Protein AF-A0A955DN70-F1 (afdb_monomer)

Foldseek 3Di:
DVVPDDDADEEECPDDPHFPQDLVSLLVVLVVVVVVCVVVVHDRHAEYEGDLQWDFAQQATCGLQDDDDDDDDDSVVVNVVSLVRLLSSQVSQVVSNYAYEYERPGHHDLQSLLCCLVSRHPYYDDDLNLLLLLLVLLLVLCVVLVVVVLNVVLLVVLLVVCQNVVRHDVVHPQDSSSSSSSRNSVCCPPPVNVVSQVVSQVSQVVPHHGSVVSSVVSVVVVVVSSCVSNVVPPVDPPPDPPPPPPDDDPDDDDDDDDD

Structure (mmCIF, N/CA/C/O backbone):
data_AF-A0A955DN70-F1
#
_entry.id   AF-A0A955DN70-F1
#
loop_
_atom_site.group_PDB
_atom_site.id
_atom_site.type_symbol
_atom_site.label_atom_id
_atom_site.label_alt_id
_atom_site.label_comp_id
_atom_site.label_asym_id
_atom_site.label_entity_id
_atom_site.label_seq_id
_atom_site.pdbx_PDB_ins_code
_atom_site.Cartn_x
_atom_site.Cartn_y
_atom_site.Cartn_z
_atom_site.occupancy
_atom_site.B_iso_or_equiv
_atom_site.auth_seq_id
_atom_site.auth_comp_id
_atom_site.auth_asym_id
_atom_site.auth_atom_id
_atom_site.pdbx_PDB_model_num
ATOM 1 N N . ARG A 1 1 ? -10.806 -10.596 -23.770 1.00 57.19 1 ARG A N 1
ATOM 2 C CA . ARG A 1 1 ? -11.336 -10.372 -25.145 1.00 57.19 1 ARG A CA 1
ATOM 3 C C . ARG A 1 1 ? -12.817 -10.728 -25.319 1.00 57.19 1 ARG A C 1
ATOM 5 O O . ARG A 1 1 ? -13.510 -9.925 -25.921 1.00 57.19 1 ARG A O 1
ATOM 12 N N . ARG A 1 2 ? -13.337 -11.843 -24.767 1.00 58.56 2 ARG A N 1
ATOM 13 C CA . ARG A 1 2 ? -14.771 -12.228 -24.875 1.00 58.56 2 ARG A CA 1
ATOM 14 C C . ARG A 1 2 ? -15.789 -11.164 -24.415 1.00 58.56 2 ARG A C 1
ATOM 16 O O . ARG A 1 2 ? -16.917 -11.201 -24.871 1.00 58.56 2 ARG A O 1
ATOM 23 N N . LEU A 1 3 ? -15.391 -10.222 -23.556 1.00 78.81 3 LEU A N 1
ATOM 24 C CA . LEU A 1 3 ? -16.248 -9.142 -23.044 1.00 78.81 3 LEU A CA 1
ATOM 25 C C . LEU A 1 3 ? -16.055 -7.786 -23.759 1.00 78.81 3 LEU A C 1
ATOM 27 O O . LEU A 1 3 ? -16.532 -6.777 -23.255 1.00 78.81 3 LEU A O 1
ATOM 31 N N . GLY A 1 4 ? -15.291 -7.718 -24.859 1.00 81.06 4 GLY A N 1
ATOM 32 C CA . GLY A 1 4 ? -15.056 -6.465 -25.603 1.00 81.06 4 GLY A CA 1
ATOM 33 C C . GLY A 1 4 ? -14.254 -5.380 -24.863 1.00 81.06 4 GLY A C 1
ATOM 34 O O . GLY A 1 4 ? -14.126 -4.271 -25.364 1.00 81.06 4 GLY A O 1
ATOM 35 N N . ARG A 1 5 ? -13.705 -5.676 -23.678 1.00 84.25 5 ARG A N 1
ATOM 36 C CA . ARG A 1 5 ? -12.928 -4.718 -22.876 1.00 84.25 5 ARG A CA 1
ATOM 37 C C . ARG A 1 5 ? -11.493 -4.571 -23.390 1.00 84.25 5 ARG A C 1
ATOM 39 O O . ARG A 1 5 ? -10.865 -5.578 -23.736 1.00 84.25 5 ARG A O 1
ATOM 46 N N . HIS A 1 6 ? -10.989 -3.336 -23.382 1.00 85.81 6 HIS A N 1
ATOM 47 C CA . HIS A 1 6 ? -9.562 -3.037 -23.514 1.00 85.81 6 HIS A CA 1
ATOM 48 C C . HIS A 1 6 ? -8.806 -3.656 -22.330 1.00 85.81 6 HIS A C 1
ATOM 50 O O . HIS A 1 6 ? -9.308 -3.638 -21.206 1.00 85.81 6 HIS A O 1
ATOM 56 N N . VAL A 1 7 ? -7.648 -4.261 -22.591 1.00 88.44 7 VAL A N 1
ATOM 57 C CA . VAL A 1 7 ? -6.809 -4.901 -21.570 1.00 88.44 7 VAL A CA 1
ATOM 58 C C . VAL A 1 7 ? -5.397 -4.381 -21.753 1.00 88.44 7 VAL A C 1
ATOM 60 O O . VAL A 1 7 ? -4.834 -4.523 -22.836 1.00 88.44 7 VAL A O 1
ATOM 63 N N . GLU A 1 8 ? -4.847 -3.814 -20.691 1.00 92.19 8 GLU A N 1
ATOM 64 C CA . GLU A 1 8 ? -3.445 -3.418 -20.584 1.00 92.19 8 GLU A CA 1
ATOM 65 C C . GLU A 1 8 ? -2.718 -4.456 -19.732 1.00 92.19 8 GLU A C 1
ATOM 67 O O . GLU A 1 8 ? -3.335 -5.092 -18.872 1.00 92.19 8 GLU A O 1
ATOM 72 N N . LEU A 1 9 ? -1.431 -4.671 -20.004 1.00 93.88 9 LEU A N 1
ATOM 73 C CA . LEU A 1 9 ? -0.637 -5.660 -19.279 1.00 93.88 9 LEU A CA 1
ATOM 74 C C . LEU A 1 9 ? 0.418 -4.988 -18.414 1.00 93.88 9 LEU A C 1
ATOM 76 O O . LEU A 1 9 ? 1.061 -4.020 -18.817 1.00 93.88 9 LEU A O 1
ATOM 80 N N . GLU A 1 10 ? 0.609 -5.578 -17.246 1.00 93.75 10 GLU A N 1
ATOM 81 C CA . GLU A 1 10 ? 1.739 -5.360 -16.359 1.00 93.75 10 GLU A CA 1
ATOM 82 C C . GLU A 1 10 ? 2.560 -6.648 -16.336 1.00 93.75 10 GLU A C 1
ATOM 84 O O . GLU A 1 10 ? 1.997 -7.745 -16.275 1.00 93.75 10 GLU A O 1
ATOM 89 N N . ILE A 1 11 ? 3.879 -6.514 -16.410 1.00 92.31 11 ILE A N 1
ATOM 90 C CA . ILE A 1 11 ? 4.825 -7.627 -16.322 1.00 92.31 11 ILE A CA 1
ATOM 91 C C . ILE A 1 11 ? 5.761 -7.394 -15.142 1.00 92.31 11 ILE A C 1
ATOM 93 O O . ILE A 1 11 ? 6.230 -6.280 -14.929 1.00 92.31 11 ILE A O 1
ATOM 97 N N . GLY A 1 12 ? 6.025 -8.438 -14.363 1.00 84.69 12 GLY A N 1
ATOM 98 C CA . GLY A 1 12 ? 6.980 -8.370 -13.263 1.00 84.69 12 GLY A CA 1
ATOM 99 C C . GLY A 1 12 ? 8.379 -8.737 -13.737 1.00 84.69 12 GLY A C 1
ATOM 100 O O . GLY A 1 12 ? 8.561 -9.805 -14.322 1.00 84.69 12 GLY A O 1
ATOM 101 N N . ALA A 1 13 ? 9.360 -7.880 -13.457 1.00 72.69 13 ALA A N 1
ATOM 102 C CA . ALA A 1 13 ? 10.776 -8.249 -13.483 1.00 72.69 13 ALA A CA 1
ATOM 103 C C . ALA A 1 13 ? 11.266 -8.779 -12.116 1.00 72.69 13 ALA A C 1
ATOM 105 O O . ALA A 1 13 ? 12.425 -9.161 -11.964 1.00 72.69 13 ALA A O 1
ATOM 106 N N . GLU A 1 14 ? 10.381 -8.804 -11.117 1.00 65.00 14 GLU A N 1
ATOM 107 C CA . GLU A 1 14 ? 10.641 -9.241 -9.749 1.00 65.00 14 GLU A CA 1
ATOM 108 C C . GLU A 1 14 ? 10.318 -10.745 -9.568 1.00 65.00 14 GLU A C 1
ATOM 110 O O . GLU A 1 14 ? 9.176 -11.165 -9.416 1.00 65.00 14 GLU A O 1
ATOM 115 N N . GLN A 1 15 ? 11.386 -11.550 -9.591 1.00 50.69 15 GLN A N 1
ATOM 116 C CA . GLN A 1 15 ? 11.527 -12.941 -9.121 1.00 50.69 15 GLN A CA 1
ATOM 117 C C . GLN A 1 15 ? 11.014 -14.139 -9.953 1.00 50.69 15 GLN A C 1
ATOM 119 O O . GLN A 1 15 ? 9.882 -14.600 -9.833 1.00 50.69 15 GLN A O 1
ATOM 124 N N . GLN A 1 16 ? 11.997 -14.804 -10.584 1.00 35.66 16 GLN A N 1
ATOM 125 C CA . GLN A 1 16 ? 12.330 -16.230 -10.355 1.00 35.66 16 GLN A CA 1
ATOM 126 C C . GLN A 1 16 ? 13.857 -16.502 -10.235 1.00 35.66 16 GLN A C 1
ATOM 128 O O . GLN A 1 16 ? 14.246 -17.613 -9.888 1.00 35.66 16 GLN A O 1
ATOM 133 N N . SER A 1 17 ? 14.736 -15.507 -10.452 1.00 35.66 17 SER A N 1
ATOM 134 C CA . SER A 1 17 ? 16.209 -15.678 -10.442 1.00 35.66 17 SER A CA 1
ATOM 135 C C . SER A 1 17 ? 17.006 -14.549 -9.761 1.00 35.66 17 SER A C 1
ATOM 137 O O . SER A 1 17 ? 18.231 -14.538 -9.841 1.00 35.66 17 SER A O 1
ATOM 139 N N . GLY A 1 18 ? 16.332 -13.607 -9.097 1.00 48.53 18 GLY A N 1
ATOM 140 C CA . GLY A 1 18 ? 16.906 -12.346 -8.609 1.00 48.53 18 GLY A CA 1
ATOM 141 C C . GLY A 1 18 ? 16.158 -11.142 -9.184 1.00 48.53 18 GLY A C 1
ATOM 142 O O . GLY A 1 18 ? 15.396 -11.293 -10.140 1.00 48.53 18 GLY A O 1
ATOM 143 N N . ASP A 1 19 ? 16.334 -9.971 -8.573 1.00 58.69 19 ASP A N 1
ATOM 144 C CA . ASP A 1 19 ? 15.780 -8.714 -9.085 1.00 58.69 19 ASP A CA 1
ATOM 145 C C . ASP A 1 19 ? 16.585 -8.279 -10.318 1.00 58.69 19 ASP A C 1
ATOM 147 O O . ASP A 1 19 ? 17.817 -8.328 -10.279 1.00 58.69 19 ASP A O 1
ATOM 151 N N . ILE A 1 20 ? 15.916 -7.841 -11.397 1.00 58.84 20 ILE A N 1
ATOM 152 C CA . ILE A 1 20 ? 16.612 -7.216 -12.534 1.00 58.84 20 ILE A CA 1
ATOM 153 C C . ILE A 1 20 ? 17.290 -5.942 -12.028 1.00 58.84 20 ILE A C 1
ATOM 155 O O . ILE A 1 20 ? 16.650 -4.910 -11.815 1.00 58.84 20 ILE A O 1
ATOM 159 N N . ALA A 1 21 ? 18.600 -6.032 -11.823 1.00 64.25 21 ALA A N 1
ATOM 160 C CA . ALA A 1 21 ? 19.392 -4.959 -11.240 1.00 64.25 21 ALA A CA 1
ATOM 161 C C . ALA A 1 21 ? 20.062 -4.087 -12.310 1.00 64.25 21 ALA A C 1
ATOM 163 O O . ALA A 1 21 ? 20.597 -3.034 -11.972 1.00 64.25 21 ALA A O 1
ATOM 164 N N . GLY A 1 22 ? 20.046 -4.502 -13.585 1.00 77.62 22 GLY A N 1
ATOM 165 C CA . GLY A 1 22 ? 20.799 -3.846 -14.654 1.00 77.62 22 GLY A CA 1
ATOM 166 C C . GLY A 1 22 ? 20.043 -3.662 -15.971 1.00 77.62 22 GLY A C 1
ATOM 167 O O . GLY A 1 22 ? 19.183 -4.452 -16.357 1.00 77.62 22 GLY A O 1
ATOM 168 N N . ALA A 1 23 ? 20.436 -2.627 -16.717 1.00 84.62 23 ALA A N 1
ATOM 169 C CA . ALA A 1 23 ? 19.849 -2.274 -18.011 1.00 84.62 23 ALA A CA 1
ATOM 170 C C . ALA A 1 23 ? 19.885 -3.418 -19.039 1.00 84.62 23 ALA A C 1
ATOM 172 O O . ALA A 1 23 ? 18.911 -3.631 -19.754 1.00 84.62 23 ALA A O 1
ATOM 173 N N . ALA A 1 24 ? 20.992 -4.163 -19.124 1.00 87.38 24 ALA A N 1
ATOM 174 C CA . ALA A 1 24 ? 21.147 -5.233 -20.111 1.00 87.38 24 ALA A CA 1
ATOM 175 C C . ALA A 1 24 ? 20.147 -6.381 -19.894 1.00 87.38 24 ALA A C 1
ATOM 177 O O . ALA A 1 24 ? 19.558 -6.880 -20.855 1.00 87.38 24 ALA A O 1
ATOM 178 N N . GLU A 1 25 ? 19.925 -6.756 -18.634 1.00 88.31 25 GLU A N 1
ATOM 179 C CA . GLU A 1 25 ? 18.942 -7.765 -18.241 1.00 88.31 25 GLU A CA 1
ATOM 180 C C . GLU A 1 25 ? 17.522 -7.293 -18.560 1.00 88.31 25 GLU A C 1
ATOM 182 O O . GLU A 1 25 ? 16.763 -8.036 -19.185 1.00 88.31 25 GLU A O 1
ATOM 187 N N . LEU A 1 26 ? 17.190 -6.034 -18.237 1.00 90.81 26 LEU A N 1
ATOM 188 C CA . LEU A 1 26 ? 15.884 -5.461 -18.567 1.00 90.81 26 LEU A CA 1
ATOM 189 C C . LEU A 1 26 ? 15.644 -5.429 -20.084 1.00 90.81 26 LEU A C 1
ATOM 191 O O . LEU A 1 26 ? 14.568 -5.803 -20.543 1.00 90.81 26 LEU A O 1
ATOM 195 N N . ILE A 1 27 ? 16.648 -5.049 -20.882 1.00 91.94 27 ILE A N 1
ATOM 196 C CA . ILE A 1 27 ? 16.556 -5.061 -22.351 1.00 91.94 27 ILE A CA 1
ATOM 197 C C . ILE A 1 27 ? 16.272 -6.476 -22.867 1.00 91.94 27 ILE A C 1
ATOM 199 O O . ILE A 1 27 ? 15.419 -6.653 -23.738 1.00 91.94 27 ILE A O 1
ATOM 203 N N . ALA A 1 28 ? 16.997 -7.481 -22.370 1.00 91.75 28 ALA A N 1
ATOM 204 C CA . ALA A 1 28 ? 16.798 -8.867 -22.786 1.00 91.75 28 ALA A CA 1
ATOM 205 C C . ALA A 1 28 ? 15.395 -9.368 -22.408 1.00 91.75 28 ALA A C 1
ATOM 207 O O . ALA A 1 28 ? 14.712 -9.969 -23.242 1.00 91.75 28 ALA A O 1
ATOM 208 N N . PHE A 1 29 ? 14.946 -9.052 -21.191 1.00 92.81 29 PHE A N 1
ATOM 209 C CA . PHE A 1 29 ? 13.618 -9.391 -20.694 1.00 92.81 29 PHE A CA 1
ATOM 210 C C . PHE A 1 29 ? 12.505 -8.754 -21.534 1.00 92.81 29 PHE A C 1
ATOM 212 O O . PHE A 1 29 ? 11.651 -9.469 -22.060 1.00 92.81 29 PHE A O 1
ATOM 219 N N . LEU A 1 30 ? 12.547 -7.435 -21.745 1.00 94.31 30 LEU A N 1
ATOM 220 C CA . LEU A 1 30 ? 11.537 -6.720 -22.531 1.00 94.31 30 LEU A CA 1
ATOM 221 C C . LEU A 1 30 ? 11.493 -7.211 -23.981 1.00 94.31 30 LEU A C 1
ATOM 223 O O . LEU A 1 30 ? 10.409 -7.409 -24.523 1.00 94.31 30 LEU A O 1
ATOM 227 N N . LYS A 1 31 ? 12.643 -7.507 -24.600 1.00 94.50 31 LYS A N 1
ATOM 228 C CA . LYS A 1 31 ? 12.677 -8.111 -25.943 1.00 94.50 31 LYS A CA 1
ATOM 229 C C . LYS A 1 31 ? 11.970 -9.465 -25.985 1.00 94.50 31 LYS A C 1
ATOM 231 O O . LYS A 1 31 ? 11.174 -9.697 -26.897 1.00 94.50 31 LYS A O 1
ATOM 236 N N . ALA A 1 32 ? 12.242 -10.337 -25.013 1.00 94.75 32 ALA A N 1
ATOM 237 C CA . ALA A 1 32 ? 11.612 -11.652 -24.929 1.00 94.75 32 ALA A CA 1
ATOM 238 C C . ALA A 1 32 ? 10.093 -11.537 -24.723 1.00 94.75 32 ALA A C 1
ATOM 240 O O . ALA A 1 32 ? 9.323 -12.187 -25.435 1.00 94.75 32 ALA A O 1
ATOM 241 N N . VAL A 1 33 ? 9.655 -10.656 -23.819 1.00 95.06 33 VAL A N 1
ATOM 242 C CA . VAL A 1 33 ? 8.230 -10.401 -23.574 1.00 95.06 33 VAL A CA 1
ATOM 243 C C . VAL A 1 33 ? 7.550 -9.820 -24.812 1.00 95.06 33 VAL A C 1
ATOM 245 O O . VAL A 1 33 ? 6.500 -10.311 -25.216 1.00 95.06 33 VAL A O 1
ATOM 248 N N . THR A 1 34 ? 8.153 -8.834 -25.474 1.00 94.88 34 THR A N 1
ATOM 249 C CA . THR A 1 34 ? 7.592 -8.237 -26.692 1.00 94.88 34 THR A CA 1
ATOM 250 C C . THR A 1 34 ? 7.468 -9.263 -27.816 1.00 94.88 34 THR A C 1
ATOM 252 O O . THR A 1 34 ? 6.456 -9.283 -28.523 1.00 94.88 34 THR A O 1
ATOM 255 N N . GLN A 1 35 ? 8.452 -10.152 -27.976 1.00 96.19 35 GLN A N 1
ATOM 256 C CA . GLN A 1 35 ? 8.369 -11.254 -28.936 1.00 96.19 35 GLN A CA 1
ATOM 257 C C . GLN A 1 35 ? 7.232 -12.223 -28.586 1.00 96.19 35 GLN A C 1
ATOM 259 O O . GLN A 1 35 ? 6.444 -12.576 -29.466 1.00 96.19 35 GLN A O 1
ATOM 264 N N . PHE A 1 36 ? 7.114 -12.604 -27.313 1.00 96.19 36 PHE A N 1
ATOM 265 C CA . PHE A 1 36 ? 6.044 -13.469 -26.822 1.00 96.19 36 PHE A CA 1
ATOM 266 C C . PHE A 1 36 ? 4.659 -12.849 -27.044 1.00 96.19 36 PHE A C 1
ATOM 268 O O . PHE A 1 36 ? 3.791 -13.475 -27.649 1.00 96.19 36 PHE A O 1
ATOM 275 N N . CYS A 1 37 ? 4.456 -11.591 -26.642 1.00 95.56 37 CYS A N 1
ATOM 276 C CA . CYS A 1 37 ? 3.187 -10.889 -26.821 1.00 95.56 37 CYS A CA 1
ATOM 277 C C . CYS A 1 37 ? 2.790 -10.806 -28.299 1.00 95.56 37 CYS A C 1
ATOM 279 O O . CYS A 1 37 ? 1.619 -10.988 -28.628 1.00 95.56 37 CYS A O 1
ATOM 281 N N . ARG A 1 38 ? 3.752 -10.592 -29.206 1.00 95.25 38 ARG A N 1
ATOM 282 C CA . ARG A 1 38 ? 3.492 -10.605 -30.654 1.00 95.25 38 ARG A CA 1
ATOM 283 C C . ARG A 1 38 ? 3.081 -11.991 -31.152 1.00 95.25 38 ARG A C 1
ATOM 285 O O . ARG A 1 38 ? 2.086 -12.085 -31.869 1.00 95.25 38 ARG A O 1
ATOM 292 N N . ALA A 1 39 ? 3.808 -13.040 -30.764 1.00 97.25 39 ALA A N 1
ATOM 293 C CA . ALA A 1 39 ? 3.528 -14.417 -31.178 1.00 97.25 39 ALA A CA 1
ATOM 294 C C . ALA A 1 39 ? 2.146 -14.893 -30.698 1.00 97.25 39 ALA A C 1
ATOM 296 O O . ALA A 1 39 ? 1.336 -15.371 -31.491 1.00 97.25 39 ALA A O 1
ATOM 297 N N . GLU A 1 40 ? 1.834 -14.643 -29.427 1.00 95.81 40 GLU A N 1
ATOM 298 C CA . GLU A 1 40 ? 0.577 -15.050 -28.785 1.00 95.81 40 GLU A CA 1
ATOM 299 C C . GLU A 1 40 ? -0.564 -14.038 -28.985 1.00 95.81 40 GLU A C 1
ATOM 301 O O . GLU A 1 40 ? -1.681 -14.205 -28.487 1.00 95.81 40 GLU A O 1
ATOM 306 N N . ARG A 1 41 ? -0.308 -12.966 -29.746 1.00 92.62 41 ARG A N 1
ATOM 307 C CA . ARG A 1 41 ? -1.261 -11.889 -30.043 1.00 92.62 41 ARG A CA 1
ATOM 308 C C . ARG A 1 41 ? -1.824 -11.231 -28.779 1.00 92.62 41 ARG A C 1
ATOM 310 O O . ARG A 1 41 ? -3.003 -10.866 -28.771 1.00 92.62 41 ARG A O 1
ATOM 317 N N . TYR A 1 42 ? -1.023 -11.058 -27.735 1.00 93.12 42 TYR A N 1
ATOM 318 C CA . TYR A 1 42 ? -1.334 -10.210 -26.583 1.00 93.12 42 TYR A CA 1
ATOM 319 C C . TYR A 1 42 ? -1.045 -8.729 -26.890 1.00 93.12 42 TYR A C 1
ATOM 321 O O . TYR A 1 42 ? -0.237 -8.434 -27.772 1.00 93.12 42 TYR A O 1
ATOM 329 N N . PRO A 1 43 ? -1.722 -7.778 -26.218 1.00 93.50 43 PRO A N 1
ATOM 330 C CA . PRO A 1 43 ? -1.327 -6.373 -26.287 1.00 93.50 43 PRO A CA 1
ATOM 331 C C . PRO A 1 43 ? 0.099 -6.187 -25.752 1.00 93.50 43 PRO A C 1
ATOM 333 O O . PRO A 1 43 ? 0.586 -6.997 -24.965 1.00 93.50 43 PRO A O 1
ATOM 336 N N . HIS A 1 44 ? 0.765 -5.125 -26.200 1.00 94.75 44 HIS A N 1
ATOM 337 C CA . HIS A 1 44 ? 2.062 -4.745 -25.654 1.00 94.75 44 HIS A CA 1
ATOM 338 C C . HIS A 1 44 ? 1.912 -4.367 -24.168 1.00 94.75 44 HIS A C 1
ATOM 340 O O . HIS A 1 44 ? 0.902 -3.746 -23.818 1.00 94.75 44 HIS A O 1
ATOM 346 N N . PRO A 1 45 ? 2.860 -4.738 -23.289 1.00 95.62 45 PRO A N 1
ATOM 347 C CA . PRO A 1 45 ? 2.838 -4.305 -21.897 1.00 95.62 45 PRO A CA 1
ATOM 348 C C . PRO A 1 45 ? 2.813 -2.783 -21.769 1.00 95.62 45 PRO A C 1
ATOM 350 O O . PRO A 1 45 ? 3.515 -2.087 -22.497 1.00 95.62 45 PRO A O 1
ATOM 353 N N . LEU A 1 46 ? 2.005 -2.285 -20.835 1.00 96.50 46 LEU A N 1
ATOM 354 C CA . LEU A 1 46 ? 1.996 -0.877 -20.444 1.00 96.50 46 LEU A CA 1
ATOM 355 C C . LEU A 1 46 ? 2.996 -0.626 -19.313 1.00 96.50 46 LEU A C 1
ATOM 357 O O . LEU A 1 46 ? 3.678 0.395 -19.320 1.00 96.50 46 LEU A O 1
ATOM 361 N N . PHE A 1 47 ? 3.098 -1.562 -18.363 1.00 96.12 47 PHE A N 1
ATOM 362 C CA . PHE A 1 47 ? 3.969 -1.442 -17.196 1.00 96.12 47 PHE A CA 1
ATOM 363 C C . PHE A 1 47 ? 4.943 -2.611 -17.059 1.00 96.12 47 PHE A C 1
ATOM 365 O O . PHE A 1 47 ? 4.571 -3.763 -17.284 1.00 96.12 47 PHE A O 1
ATOM 372 N N . CYS A 1 48 ? 6.160 -2.311 -16.609 1.00 94.31 48 CYS A N 1
ATOM 373 C CA . CYS A 1 48 ? 7.134 -3.267 -16.094 1.00 94.31 48 CYS A CA 1
ATOM 374 C C . CYS A 1 48 ? 7.407 -2.939 -14.625 1.00 94.31 48 CYS A C 1
ATOM 376 O O . CYS A 1 48 ? 7.792 -1.811 -14.305 1.00 94.31 48 CYS A O 1
ATOM 378 N N . VAL A 1 49 ? 7.191 -3.903 -13.733 1.00 92.25 49 VAL A N 1
ATOM 379 C CA . VAL A 1 49 ? 7.463 -3.723 -12.306 1.00 92.25 49 VAL A CA 1
ATOM 380 C C . VAL A 1 49 ? 8.938 -3.9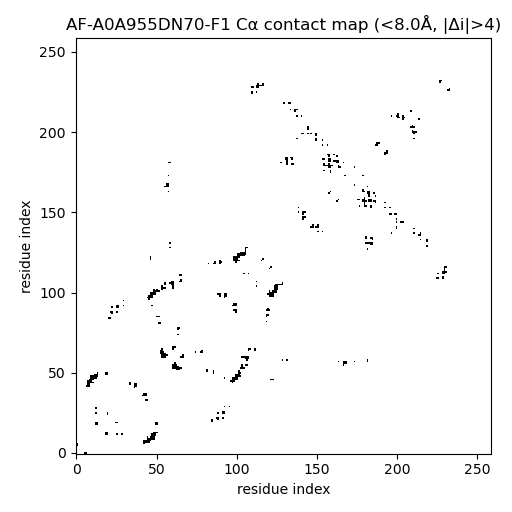55 -12.036 1.00 92.25 49 VAL A C 1
ATOM 382 O O . VAL A 1 49 ? 9.468 -5.001 -12.415 1.00 92.25 49 VAL A O 1
ATOM 385 N N . VAL A 1 50 ? 9.587 -2.991 -11.383 1.00 88.94 50 VAL A N 1
ATOM 386 C CA . VAL A 1 50 ? 10.989 -3.085 -10.956 1.00 88.94 50 VAL A CA 1
ATOM 387 C C . VAL A 1 50 ? 11.112 -2.722 -9.479 1.00 88.94 50 VAL A C 1
ATOM 389 O O . VAL A 1 50 ? 10.311 -1.955 -8.943 1.00 88.94 50 VAL A O 1
ATOM 392 N N . GLN A 1 51 ? 12.159 -3.227 -8.830 1.00 86.31 51 GLN A N 1
ATOM 393 C CA . GLN A 1 51 ? 12.464 -2.875 -7.450 1.00 86.31 51 GLN A CA 1
ATOM 394 C C . GLN A 1 51 ? 13.006 -1.439 -7.369 1.00 86.31 51 GLN A C 1
ATOM 396 O O . GLN A 1 51 ? 14.046 -1.124 -7.947 1.00 86.31 51 GLN A O 1
ATOM 401 N N . THR A 1 52 ? 12.329 -0.575 -6.613 1.00 88.06 52 THR A N 1
ATOM 402 C CA . THR A 1 52 ? 12.709 0.840 -6.417 1.00 88.06 52 THR A CA 1
ATOM 403 C C . THR A 1 52 ? 13.251 1.124 -5.015 1.00 88.06 52 THR A C 1
ATOM 405 O O . THR A 1 52 ? 13.511 2.273 -4.648 1.00 88.06 52 THR A O 1
ATOM 408 N N . GLY A 1 53 ? 13.453 0.069 -4.220 1.00 87.00 53 GLY A N 1
ATOM 409 C CA . GLY A 1 53 ? 13.962 0.163 -2.857 1.00 87.00 53 GLY A CA 1
ATOM 410 C C . GLY A 1 53 ? 12.875 0.445 -1.823 1.00 87.00 53 GLY A C 1
ATOM 411 O O . GLY A 1 53 ? 13.204 0.855 -0.710 1.00 87.00 53 GLY A O 1
ATOM 412 N N . THR A 1 54 ? 11.602 0.233 -2.159 1.00 90.38 54 THR A N 1
ATOM 413 C CA . THR A 1 54 ? 10.481 0.274 -1.215 1.00 90.38 54 THR A CA 1
ATOM 414 C C . THR A 1 54 ? 10.298 -1.075 -0.532 1.00 90.38 54 THR A C 1
ATOM 416 O O . THR A 1 54 ? 10.536 -2.140 -1.101 1.00 90.38 54 THR A O 1
ATOM 419 N N . LEU A 1 55 ? 9.873 -1.052 0.730 1.00 90.75 55 LEU A N 1
ATOM 420 C CA . LEU A 1 55 ? 9.506 -2.272 1.441 1.00 90.75 55 LEU A CA 1
ATOM 421 C C . LEU A 1 55 ? 8.540 -1.937 2.563 1.00 90.75 55 LEU A C 1
ATOM 423 O O . LEU A 1 55 ? 8.912 -1.265 3.518 1.00 90.75 55 LEU A O 1
ATOM 427 N N . VAL A 1 56 ? 7.321 -2.460 2.501 1.00 92.19 56 VAL A N 1
ATOM 428 C CA . VAL A 1 56 ? 6.340 -2.253 3.572 1.00 92.19 56 VAL A CA 1
ATOM 429 C C . VAL A 1 56 ? 6.441 -3.377 4.592 1.00 92.19 56 VAL A C 1
ATOM 431 O O . VAL A 1 56 ? 6.368 -4.561 4.245 1.00 92.19 56 VAL A O 1
ATOM 434 N N . ARG A 1 57 ? 6.597 -3.004 5.861 1.00 92.88 57 ARG A N 1
ATOM 435 C CA . ARG A 1 57 ? 6.457 -3.901 7.011 1.00 92.88 57 ARG A CA 1
ATOM 436 C C . ARG A 1 57 ? 5.725 -3.173 8.121 1.00 92.88 57 ARG A C 1
ATOM 438 O O . ARG A 1 57 ? 6.004 -2.007 8.385 1.00 92.88 57 ARG A O 1
ATOM 445 N N . GLU A 1 58 ? 4.836 -3.887 8.796 1.00 93.88 58 GLU A N 1
ATOM 446 C CA . GLU A 1 58 ? 3.922 -3.324 9.787 1.00 93.88 58 GLU A CA 1
ATOM 447 C C . GLU A 1 58 ? 3.135 -2.166 9.139 1.00 93.88 58 GLU A C 1
ATOM 449 O O . GLU A 1 58 ? 2.552 -2.356 8.076 1.00 93.88 58 GLU A O 1
ATOM 454 N N . MET A 1 59 ? 3.150 -0.966 9.719 1.00 94.69 59 MET A N 1
ATOM 455 C CA . MET A 1 59 ? 2.494 0.232 9.172 1.00 94.69 59 MET A CA 1
ATOM 456 C C . MET A 1 59 ? 3.514 1.290 8.729 1.00 94.69 59 MET A C 1
ATOM 458 O O . MET A 1 59 ? 3.363 2.477 9.018 1.00 94.69 59 MET A O 1
ATOM 462 N N . ARG A 1 60 ? 4.619 0.851 8.117 1.00 93.06 60 ARG A N 1
ATOM 463 C CA . ARG A 1 60 ? 5.699 1.735 7.663 1.00 93.06 60 ARG A CA 1
ATOM 464 C C . ARG A 1 60 ? 6.405 1.194 6.432 1.00 93.06 60 ARG A C 1
ATOM 466 O O . ARG A 1 60 ? 6.511 -0.019 6.226 1.00 93.06 60 ARG A O 1
ATOM 473 N N . ASN A 1 61 ? 6.984 2.108 5.668 1.00 92.19 61 ASN A N 1
ATOM 474 C CA . ASN A 1 61 ? 7.987 1.755 4.686 1.00 92.19 61 ASN A CA 1
ATOM 475 C C . ASN A 1 61 ? 9.342 1.645 5.401 1.00 92.19 61 ASN A C 1
ATOM 477 O O . ASN A 1 61 ? 9.829 2.594 6.010 1.00 92.19 61 ASN A O 1
ATOM 481 N N . VAL A 1 62 ? 9.934 0.459 5.375 1.00 89.19 62 VAL A N 1
ATOM 482 C CA . VAL A 1 62 ? 11.279 0.167 5.891 1.00 89.19 62 VAL A CA 1
ATOM 483 C C . VAL A 1 62 ? 12.307 0.047 4.764 1.00 89.19 62 VAL A C 1
ATOM 485 O O . VAL A 1 62 ? 13.428 -0.403 5.009 1.00 89.19 62 VAL A O 1
ATOM 488 N N . GLY A 1 63 ? 11.908 0.413 3.542 1.00 86.62 63 GLY A N 1
ATOM 489 C CA . GLY A 1 63 ? 12.759 0.448 2.365 1.00 86.62 63 GLY A CA 1
ATOM 490 C C . GLY A 1 63 ? 13.862 1.503 2.455 1.00 86.62 63 GLY A C 1
ATOM 491 O O . GLY A 1 63 ? 13.871 2.370 3.335 1.00 86.62 63 GLY A O 1
ATOM 492 N N . LEU A 1 64 ? 14.796 1.432 1.509 1.00 83.25 64 LEU A N 1
ATOM 493 C CA . LEU A 1 64 ? 15.971 2.297 1.418 1.00 83.25 64 LEU A CA 1
ATOM 494 C C . LEU A 1 64 ? 15.599 3.788 1.366 1.00 83.25 64 LEU A C 1
ATOM 496 O O . LEU A 1 64 ? 16.329 4.623 1.900 1.00 83.25 64 LEU A O 1
ATOM 500 N N . THR A 1 65 ? 14.450 4.107 0.761 1.00 78.56 65 THR A N 1
ATOM 501 C CA . THR A 1 65 ? 13.985 5.487 0.569 1.00 78.56 65 THR A CA 1
ATOM 502 C C . THR A 1 65 ? 13.364 6.123 1.814 1.00 78.56 65 THR A C 1
ATOM 504 O O . THR A 1 65 ? 13.150 7.325 1.814 1.00 78.56 65 THR A O 1
ATOM 507 N N . GLU A 1 66 ? 13.072 5.358 2.872 1.00 79.69 66 GLU A N 1
ATOM 508 C CA . GLU A 1 66 ? 12.395 5.870 4.082 1.00 79.69 66 GLU A CA 1
ATOM 509 C C . GLU A 1 66 ? 13.122 5.543 5.392 1.00 79.69 66 GLU A C 1
ATOM 511 O O . GLU A 1 66 ? 12.994 6.263 6.383 1.00 79.69 66 GLU A O 1
ATOM 516 N N . GLY A 1 67 ? 13.892 4.453 5.440 1.00 61.69 67 GLY A N 1
ATOM 517 C CA . GLY A 1 67 ? 14.459 3.973 6.695 1.00 61.69 67 GLY A CA 1
ATOM 518 C C . GLY A 1 67 ? 15.487 4.932 7.299 1.00 61.69 67 GLY A C 1
ATOM 519 O O . GLY A 1 67 ? 16.614 4.972 6.833 1.00 61.69 67 GLY A O 1
ATOM 520 N N . ARG A 1 68 ? 15.173 5.617 8.407 1.00 58.44 68 ARG A N 1
ATOM 521 C CA . ARG A 1 68 ? 16.212 6.110 9.330 1.00 58.44 68 ARG A CA 1
ATOM 522 C C . ARG A 1 68 ? 16.695 4.940 10.175 1.00 58.44 68 ARG A C 1
ATOM 524 O O . ARG A 1 68 ? 15.950 4.461 11.031 1.00 58.44 68 ARG A O 1
ATOM 531 N N . ARG A 1 69 ? 17.925 4.476 9.967 1.00 51.62 69 ARG A N 1
ATOM 532 C CA . ARG A 1 69 ? 18.609 3.630 10.949 1.00 51.62 69 ARG A CA 1
ATOM 533 C C . ARG A 1 69 ? 20.045 4.091 11.120 1.00 51.62 69 ARG A C 1
ATOM 535 O O . ARG A 1 69 ? 20.703 4.457 10.160 1.00 51.62 69 ARG A O 1
ATOM 542 N N . ASN A 1 70 ? 20.413 4.122 12.392 1.00 46.34 70 ASN A N 1
ATOM 543 C CA . ASN A 1 70 ? 21.665 4.554 12.984 1.00 46.34 70 ASN A CA 1
ATOM 544 C C . ASN A 1 70 ? 22.889 4.214 12.121 1.00 46.34 70 ASN A C 1
ATOM 546 O O . ASN A 1 70 ? 23.021 3.068 11.709 1.00 46.34 70 ASN A O 1
ATOM 550 N N . GLU A 1 71 ? 23.756 5.221 11.971 1.00 44.66 71 GLU A N 1
ATOM 551 C CA . GLU A 1 71 ? 25.155 5.229 11.504 1.00 44.66 71 GLU A CA 1
ATOM 552 C C . GLU A 1 71 ? 25.377 6.102 10.255 1.00 44.66 71 GLU A C 1
ATOM 554 O O . GLU A 1 71 ? 24.778 5.932 9.198 1.00 44.66 71 GLU A O 1
ATOM 559 N N . GLU A 1 72 ? 26.221 7.123 10.435 1.00 50.84 72 GLU A N 1
ATOM 560 C CA . GLU A 1 72 ? 26.416 8.316 9.597 1.00 50.84 72 GLU A CA 1
ATOM 561 C C . GLU A 1 72 ? 27.164 8.063 8.269 1.00 50.84 72 GLU A C 1
ATOM 563 O O . GLU A 1 72 ? 27.720 8.992 7.682 1.00 50.84 72 GLU A O 1
ATOM 568 N N . PHE A 1 73 ? 27.154 6.834 7.741 1.00 50.75 73 PHE A N 1
ATOM 569 C CA . PHE A 1 73 ? 27.736 6.524 6.433 1.00 50.75 73 PHE A CA 1
ATOM 570 C C . PHE A 1 73 ? 26.844 5.592 5.592 1.00 50.75 73 PHE A C 1
ATOM 572 O O . PHE A 1 73 ? 26.255 4.638 6.084 1.00 50.75 73 PHE A O 1
ATOM 579 N N . ASP A 1 74 ? 26.794 5.889 4.290 1.00 57.81 74 ASP A N 1
ATOM 580 C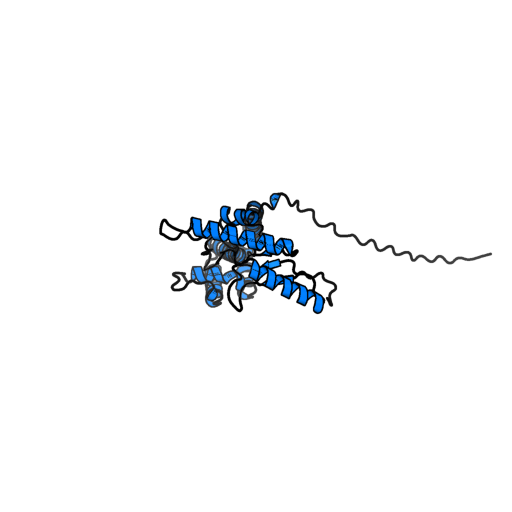 CA . ASP A 1 74 ? 26.278 5.079 3.172 1.00 57.81 74 ASP A CA 1
ATOM 581 C C . ASP A 1 74 ? 24.765 5.058 2.853 1.00 57.81 74 ASP A C 1
ATOM 583 O O . ASP A 1 74 ? 24.389 4.577 1.787 1.00 57.81 74 ASP A O 1
ATOM 587 N N . GLN A 1 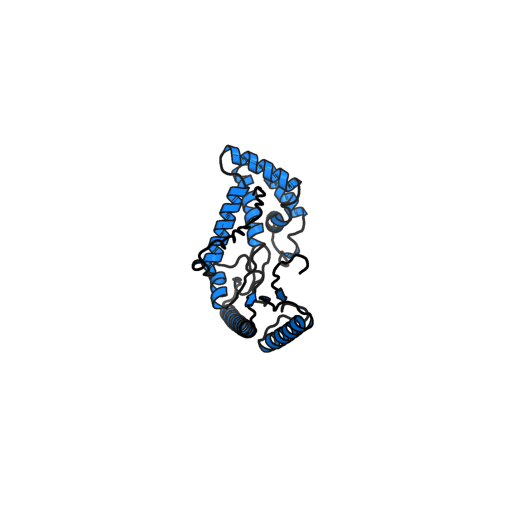75 ? 23.865 5.671 3.639 1.00 65.81 75 GLN A N 1
ATOM 588 C CA . GLN A 1 75 ? 22.451 5.755 3.207 1.00 65.81 75 GLN A CA 1
ATOM 589 C C . GLN A 1 75 ? 22.264 6.690 2.006 1.00 65.81 75 GLN A C 1
ATOM 591 O O . GLN A 1 75 ? 21.596 6.336 1.037 1.00 65.81 75 GLN A O 1
ATOM 596 N N . LYS A 1 76 ? 22.854 7.892 2.053 1.00 69.44 76 LYS A N 1
ATOM 597 C CA . LYS A 1 76 ? 22.734 8.855 0.950 1.00 69.44 76 LYS A CA 1
ATOM 598 C C . LYS A 1 76 ? 23.328 8.289 -0.340 1.00 69.44 76 LYS A C 1
ATOM 600 O O . LYS A 1 76 ? 22.691 8.362 -1.380 1.00 69.44 76 LYS A O 1
ATOM 605 N N . TYR A 1 77 ? 24.506 7.676 -0.257 1.00 70.06 77 TYR A N 1
ATOM 606 C CA . TYR A 1 77 ? 25.153 7.058 -1.411 1.00 70.06 77 TYR A CA 1
ATOM 607 C C . TYR A 1 77 ? 24.351 5.869 -1.957 1.00 70.06 77 TYR A C 1
ATOM 609 O O . TYR A 1 77 ? 24.205 5.740 -3.175 1.00 70.06 77 TYR A O 1
ATOM 617 N N . ALA A 1 78 ? 23.772 5.039 -1.084 1.00 77.69 78 ALA A N 1
ATOM 618 C CA . ALA A 1 78 ? 22.889 3.956 -1.500 1.00 77.69 78 ALA A CA 1
ATOM 619 C C . ALA A 1 78 ? 21.609 4.480 -2.175 1.00 77.69 78 ALA A C 1
ATOM 621 O O . ALA A 1 78 ? 21.232 3.967 -3.228 1.00 77.69 78 ALA A O 1
ATOM 622 N N . VAL A 1 7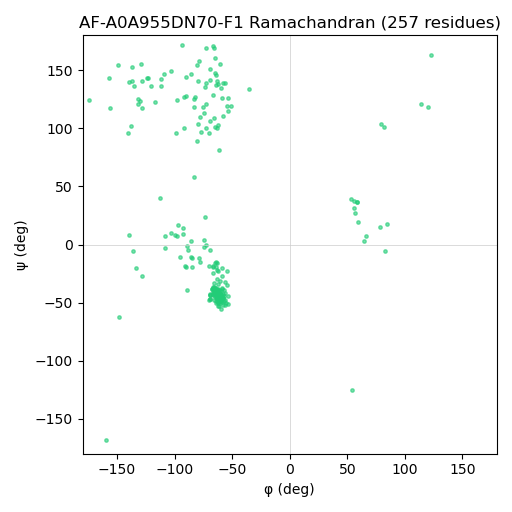9 ? 20.974 5.527 -1.635 1.00 79.50 79 VAL A N 1
ATOM 623 C CA . VAL A 1 79 ? 19.800 6.175 -2.252 1.00 79.50 79 VAL A CA 1
ATOM 624 C C . VAL A 1 79 ? 20.166 6.813 -3.592 1.00 79.50 79 VAL A C 1
ATOM 626 O O . VAL A 1 79 ? 19.449 6.607 -4.565 1.00 79.50 79 VAL A O 1
ATOM 629 N N . ASP A 1 80 ? 21.292 7.520 -3.687 1.00 84.69 80 ASP A N 1
ATOM 630 C CA . ASP A 1 80 ? 21.762 8.131 -4.938 1.00 84.69 80 ASP A CA 1
ATOM 631 C C . ASP A 1 80 ? 22.091 7.063 -5.996 1.00 84.69 80 ASP A C 1
ATOM 633 O O . ASP A 1 80 ? 21.837 7.235 -7.192 1.00 84.69 80 ASP A O 1
ATOM 637 N N . THR A 1 81 ? 22.647 5.929 -5.572 1.00 86.25 81 THR A N 1
ATOM 638 C CA . THR A 1 81 ? 22.924 4.785 -6.448 1.00 86.25 81 THR A CA 1
ATOM 639 C C . THR A 1 81 ? 21.635 4.107 -6.904 1.00 86.25 81 THR A C 1
ATOM 641 O O . THR A 1 81 ? 21.487 3.856 -8.099 1.00 86.25 81 THR A O 1
ATOM 644 N N . MET A 1 82 ? 20.670 3.909 -6.002 1.00 87.12 82 MET A N 1
ATOM 645 C CA . MET A 1 82 ? 19.335 3.410 -6.338 1.00 87.12 82 MET A CA 1
ATOM 646 C C . MET A 1 82 ? 18.622 4.349 -7.313 1.00 87.12 82 MET A C 1
ATOM 648 O O . MET A 1 82 ? 18.149 3.903 -8.350 1.00 87.12 82 MET A O 1
ATOM 652 N N . ALA A 1 83 ? 18.615 5.654 -7.042 1.00 88.88 83 ALA A N 1
ATOM 653 C CA . ALA A 1 83 ? 17.999 6.661 -7.898 1.00 88.88 83 ALA A CA 1
ATOM 654 C C . ALA A 1 83 ? 18.577 6.633 -9.320 1.00 88.88 83 ALA A C 1
ATOM 656 O O . ALA A 1 83 ? 17.832 6.684 -10.298 1.00 88.88 83 ALA A O 1
ATOM 657 N N . ARG A 1 84 ? 19.908 6.525 -9.451 1.00 90.38 84 ARG A N 1
ATOM 658 C CA . ARG A 1 84 ? 20.569 6.369 -10.758 1.00 90.38 84 ARG A CA 1
ATOM 659 C C . ARG A 1 84 ? 20.155 5.076 -11.453 1.00 90.38 84 ARG A C 1
ATOM 661 O O . ARG A 1 84 ? 19.877 5.110 -12.648 1.00 90.38 84 ARG A O 1
ATOM 668 N N . ASN A 1 85 ? 20.092 3.969 -10.715 1.00 89.75 85 ASN A N 1
ATOM 669 C CA . ASN A 1 85 ? 19.688 2.684 -11.270 1.00 89.75 85 ASN A CA 1
ATOM 670 C C . ASN A 1 85 ? 18.234 2.709 -11.758 1.00 89.75 85 ASN A C 1
ATOM 672 O O . ASN A 1 85 ? 17.974 2.385 -12.910 1.00 89.75 85 ASN A O 1
ATOM 676 N N . VAL A 1 86 ? 17.301 3.166 -10.920 1.00 91.38 86 VAL A N 1
ATOM 677 C CA . VAL A 1 86 ? 15.878 3.262 -11.270 1.00 91.38 86 VAL A CA 1
ATOM 678 C C . VAL A 1 86 ? 15.681 4.167 -12.482 1.00 91.38 86 VAL A C 1
ATOM 680 O O . VAL A 1 86 ? 15.003 3.756 -13.413 1.00 91.38 86 VAL A O 1
ATOM 683 N N . ARG A 1 87 ? 16.328 5.341 -12.538 1.00 93.31 87 ARG A N 1
ATOM 684 C CA . ARG A 1 87 ? 16.265 6.218 -13.723 1.00 93.31 87 ARG A CA 1
ATOM 685 C C . ARG A 1 87 ? 16.751 5.517 -14.989 1.00 93.31 87 ARG A C 1
ATOM 687 O O . ARG A 1 87 ? 16.065 5.562 -16.001 1.00 93.31 87 ARG A O 1
ATOM 694 N N . MET A 1 88 ? 17.887 4.824 -14.920 1.00 93.94 88 MET A N 1
ATOM 695 C CA . MET A 1 88 ? 18.406 4.047 -16.049 1.00 93.94 88 MET A CA 1
ATOM 696 C C . MET A 1 88 ? 17.416 2.956 -16.492 1.00 93.94 88 MET A C 1
ATOM 698 O O . MET A 1 88 ? 17.207 2.774 -17.690 1.00 93.94 88 MET A O 1
ATOM 702 N N . LEU A 1 89 ? 16.797 2.235 -15.552 1.00 93.00 89 LEU A N 1
ATOM 703 C CA . LEU A 1 89 ? 15.783 1.222 -15.862 1.00 93.00 89 LEU A CA 1
ATOM 704 C C . LEU A 1 89 ? 14.520 1.851 -16.470 1.00 93.00 89 LEU A C 1
ATOM 706 O O . LEU A 1 89 ? 13.987 1.312 -17.439 1.00 93.00 89 LEU A O 1
ATOM 710 N N . SER A 1 90 ? 14.080 3.002 -15.958 1.00 94.12 90 SER A N 1
ATOM 711 C CA . SER A 1 90 ? 12.968 3.778 -16.514 1.00 94.12 90 SER A CA 1
ATOM 712 C C . SER A 1 90 ? 13.250 4.225 -17.947 1.00 94.12 90 SER A C 1
ATOM 714 O O . SER A 1 90 ? 12.393 4.046 -18.808 1.00 94.12 90 SER A O 1
ATOM 716 N N . ASP A 1 91 ? 14.453 4.727 -18.235 1.00 94.50 91 ASP A N 1
ATOM 717 C CA . ASP A 1 91 ? 14.848 5.141 -19.587 1.00 94.50 91 ASP A CA 1
ATOM 718 C C . ASP A 1 91 ? 14.867 3.946 -20.555 1.00 94.50 91 ASP A C 1
ATOM 720 O O . ASP A 1 91 ? 14.368 4.030 -21.680 1.00 94.50 91 ASP A O 1
ATOM 724 N N . VAL A 1 92 ? 15.391 2.799 -20.108 1.00 94.12 92 VAL A N 1
ATOM 725 C CA . VAL 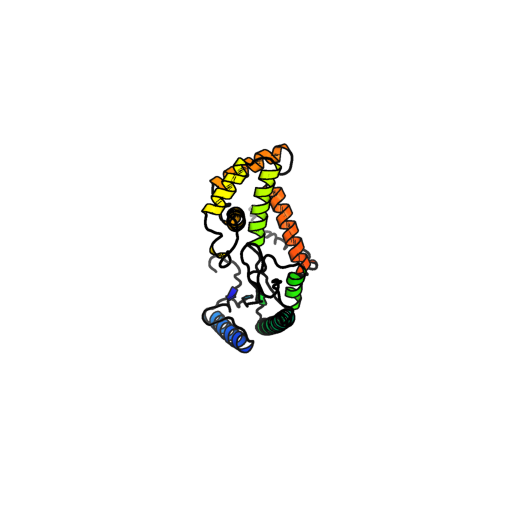A 1 92 ? 15.369 1.547 -20.880 1.00 94.12 92 VAL A CA 1
ATOM 726 C C . VAL A 1 92 ? 13.939 1.089 -21.158 1.00 94.12 92 VAL A C 1
ATOM 728 O O . VAL A 1 92 ? 13.630 0.743 -22.299 1.00 94.12 92 VAL A O 1
ATOM 731 N N . ALA A 1 93 ? 13.071 1.073 -20.145 1.00 94.44 93 ALA A N 1
ATOM 732 C CA . ALA A 1 93 ? 11.673 0.688 -20.308 1.00 94.44 93 ALA A CA 1
ATOM 733 C C . ALA A 1 93 ? 10.961 1.628 -21.291 1.00 94.44 93 ALA A C 1
ATOM 735 O O . ALA A 1 93 ? 10.302 1.157 -22.219 1.00 94.44 93 ALA A O 1
ATOM 736 N N . TYR A 1 94 ? 11.186 2.936 -21.152 1.00 95.00 94 TYR A N 1
ATOM 737 C CA . TYR A 1 94 ? 10.567 3.961 -21.984 1.00 95.00 94 TYR A CA 1
ATOM 738 C C . TYR A 1 94 ? 10.939 3.823 -23.465 1.00 95.00 94 TYR A C 1
ATOM 740 O O . TYR A 1 94 ? 10.062 3.878 -24.322 1.00 95.00 94 TYR A O 1
ATOM 748 N N . ILE A 1 95 ? 12.213 3.555 -23.784 1.00 94.75 95 ILE A N 1
ATOM 749 C CA . ILE A 1 95 ? 12.665 3.298 -25.169 1.00 94.75 95 ILE A CA 1
ATOM 750 C C . ILE A 1 95 ? 12.010 2.037 -25.767 1.00 94.75 95 ILE A C 1
ATOM 752 O O . ILE A 1 95 ? 11.948 1.888 -26.986 1.00 94.75 95 ILE A O 1
ATOM 756 N N . ASN A 1 96 ? 11.520 1.127 -24.923 1.00 93.56 96 ASN A N 1
ATOM 757 C CA . ASN A 1 96 ? 10.773 -0.059 -25.334 1.00 93.56 96 ASN A CA 1
ATOM 758 C C . ASN A 1 96 ? 9.248 0.137 -25.242 1.00 93.56 96 ASN A C 1
ATOM 760 O O . ASN A 1 96 ? 8.535 -0.859 -25.257 1.00 93.56 96 ASN A O 1
ATOM 764 N N . ASP A 1 97 ? 8.746 1.375 -25.148 1.00 95.00 97 ASP A N 1
ATOM 765 C CA . ASP A 1 97 ? 7.317 1.707 -25.026 1.00 95.00 97 ASP A CA 1
ATOM 766 C C . ASP A 1 97 ? 6.633 1.079 -23.789 1.00 95.00 97 ASP A C 1
ATOM 768 O O . ASP A 1 97 ? 5.472 0.665 -23.840 1.00 95.00 97 ASP A O 1
ATOM 772 N N . VAL A 1 98 ? 7.357 0.995 -22.665 1.00 95.50 98 VAL A N 1
ATOM 773 C CA . VAL A 1 98 ? 6.855 0.498 -21.371 1.00 95.50 98 VAL A CA 1
ATOM 774 C C . VAL A 1 98 ? 7.162 1.503 -20.259 1.00 95.50 98 VAL A C 1
ATOM 776 O O . VAL A 1 98 ? 8.252 2.066 -20.199 1.00 95.50 98 VAL A O 1
ATOM 779 N N . PHE A 1 99 ? 6.234 1.706 -19.326 1.00 95.38 99 PHE A N 1
ATOM 780 C CA . PHE A 1 99 ? 6.483 2.494 -18.118 1.00 95.38 99 PHE A CA 1
ATOM 781 C C . PHE A 1 99 ? 6.993 1.621 -16.971 1.00 95.38 99 PHE A C 1
ATOM 783 O O . PHE A 1 99 ? 6.529 0.500 -16.770 1.00 95.38 99 PHE A O 1
ATOM 790 N N . VAL A 1 100 ? 7.903 2.150 -16.155 1.00 93.62 100 VAL A N 1
ATOM 791 C CA . VAL A 1 100 ? 8.245 1.510 -14.881 1.00 93.62 100 VAL A CA 1
ATOM 792 C C . VAL A 1 100 ? 7.110 1.701 -13.880 1.00 93.62 100 VAL A C 1
ATOM 794 O O . VAL A 1 100 ? 6.542 2.789 -13.767 1.00 93.62 100 VAL A O 1
ATOM 797 N N . LYS A 1 101 ? 6.805 0.647 -13.128 1.00 93.50 101 LYS A N 1
ATOM 798 C CA . LYS A 1 101 ? 5.880 0.673 -11.998 1.00 93.50 101 LYS A CA 1
ATOM 799 C C . LYS A 1 101 ? 6.579 0.185 -10.733 1.00 93.50 101 LYS A C 1
ATOM 801 O O . LYS A 1 101 ? 7.376 -0.745 -10.799 1.00 93.50 101 LYS A O 1
ATOM 806 N N . GLU A 1 102 ? 6.256 0.783 -9.592 1.00 91.69 102 GLU A N 1
ATOM 807 C CA . GLU A 1 102 ? 6.695 0.297 -8.283 1.00 91.69 102 GLU A CA 1
ATOM 808 C C . GLU A 1 102 ? 5.538 -0.294 -7.475 1.00 91.69 102 GLU A C 1
ATOM 810 O O . GLU A 1 102 ? 4.385 0.158 -7.534 1.00 91.69 102 GLU A O 1
ATOM 815 N N . HIS A 1 103 ? 5.864 -1.313 -6.688 1.00 91.75 103 HIS A N 1
ATOM 816 C CA . HIS A 1 103 ? 5.012 -1.797 -5.610 1.00 91.75 103 HIS A CA 1
ATOM 817 C C . HIS A 1 103 ? 5.405 -1.124 -4.289 1.00 91.75 103 HIS A C 1
ATOM 819 O O . HIS A 1 103 ? 6.407 -0.413 -4.205 1.00 91.75 103 HIS A O 1
ATOM 825 N N . ASN A 1 104 ? 4.606 -1.338 -3.241 1.00 92.19 104 ASN A N 1
ATOM 826 C CA . ASN A 1 104 ? 4.935 -0.901 -1.881 1.00 92.19 104 ASN A CA 1
ATOM 827 C C . ASN A 1 104 ? 5.164 0.619 -1.734 1.00 92.19 104 ASN A C 1
ATOM 829 O O . ASN A 1 104 ? 6.009 1.038 -0.941 1.00 92.19 104 ASN A O 1
ATOM 833 N N . GLY A 1 105 ? 4.404 1.444 -2.460 1.00 93.31 105 GLY A N 1
ATOM 834 C CA . GLY A 1 105 ? 4.427 2.906 -2.329 1.00 93.31 105 GLY A CA 1
ATOM 835 C C . GLY A 1 105 ? 3.769 3.435 -1.048 1.00 93.31 105 GLY A C 1
ATOM 836 O O . GLY A 1 105 ? 3.728 4.642 -0.827 1.00 93.31 105 GLY A O 1
ATOM 837 N N . ASP A 1 106 ? 3.241 2.544 -0.208 1.00 95.38 106 ASP A N 1
ATOM 838 C CA . ASP A 1 106 ? 2.621 2.873 1.071 1.00 95.38 106 ASP A CA 1
ATOM 839 C C . ASP A 1 106 ? 3.612 3.474 2.073 1.00 95.38 106 ASP A C 1
ATOM 841 O O . ASP A 1 106 ? 4.780 3.070 2.162 1.00 95.38 106 ASP A O 1
ATOM 845 N N . TYR A 1 107 ? 3.097 4.393 2.889 1.00 95.00 107 TYR A N 1
ATOM 846 C CA . TYR A 1 107 ? 3.776 5.036 4.014 1.00 95.00 107 TYR A CA 1
ATOM 847 C C . TYR A 1 107 ? 5.048 5.805 3.632 1.00 95.00 107 TYR A C 1
ATOM 849 O O . TYR A 1 107 ? 5.897 6.055 4.488 1.00 95.00 107 TYR A O 1
ATOM 857 N N . LEU A 1 108 ? 5.202 6.163 2.357 1.00 93.75 108 LEU A N 1
ATOM 858 C CA . LEU A 1 108 ? 6.266 7.048 1.904 1.00 93.75 108 LEU A CA 1
ATOM 859 C C . LEU A 1 108 ? 6.025 8.473 2.418 1.00 93.75 108 LEU A C 1
ATOM 861 O O . LEU A 1 108 ? 4.893 8.969 2.422 1.00 93.75 108 LEU A O 1
ATOM 865 N N . SER A 1 109 ? 7.098 9.157 2.806 1.00 93.12 109 SER A N 1
ATOM 866 C CA . SER A 1 109 ? 7.084 10.586 3.109 1.00 93.12 109 SER A CA 1
ATOM 867 C C . SER A 1 109 ? 6.768 11.417 1.861 1.00 93.12 109 SER A C 1
ATOM 869 O O . SER A 1 109 ? 6.934 10.963 0.728 1.00 93.12 109 SER A O 1
ATOM 871 N N . ASP A 1 110 ? 6.340 12.666 2.058 1.00 93.06 110 ASP A N 1
ATOM 872 C CA . ASP A 1 110 ? 6.023 13.583 0.952 1.00 93.06 110 ASP A CA 1
ATOM 873 C C . ASP A 1 110 ? 7.220 13.782 0.014 1.00 93.06 110 ASP A C 1
ATOM 875 O O . ASP A 1 110 ? 7.056 13.814 -1.205 1.00 93.06 110 ASP A O 1
ATOM 879 N N . GLY A 1 111 ? 8.427 13.876 0.587 1.00 90.69 111 GLY A N 1
ATOM 880 C CA . GLY A 1 111 ? 9.671 14.006 -0.167 1.00 90.69 111 GLY A CA 1
ATOM 881 C C . GLY A 1 111 ? 9.950 12.773 -1.019 1.00 90.69 111 GLY A C 1
ATOM 882 O O . GLY A 1 111 ? 10.189 12.902 -2.214 1.00 90.69 111 GLY A O 1
ATOM 883 N N . SER A 1 112 ? 9.845 11.575 -0.442 1.00 90.94 112 SER A N 1
ATOM 884 C CA . SER A 1 112 ? 10.049 10.330 -1.190 1.00 90.94 112 SER A CA 1
ATOM 885 C C . SER A 1 112 ? 8.990 10.086 -2.255 1.00 90.94 112 SER A C 1
ATOM 887 O O . SER A 1 112 ? 9.325 9.579 -3.320 1.00 90.94 112 SER A O 1
ATOM 889 N N . LEU A 1 113 ? 7.725 10.435 -2.011 1.00 92.06 113 LEU A N 1
ATOM 890 C CA . LEU A 1 113 ? 6.694 10.391 -3.053 1.00 92.06 113 LEU A CA 1
ATOM 891 C C . LEU A 1 113 ? 7.053 11.329 -4.208 1.00 92.06 113 LEU A C 1
ATOM 893 O O . LEU A 1 113 ? 6.962 10.925 -5.364 1.00 92.06 113 LEU A O 1
ATOM 897 N N . ALA A 1 114 ? 7.519 12.545 -3.913 1.00 91.19 114 ALA A N 1
ATOM 898 C CA . ALA A 1 114 ? 7.910 13.504 -4.942 1.00 91.19 114 ALA A CA 1
ATOM 899 C C . ALA A 1 114 ? 9.083 13.017 -5.812 1.00 91.19 114 ALA A C 1
ATOM 901 O O . ALA A 1 114 ? 9.085 13.259 -7.022 1.00 91.19 114 ALA A O 1
ATOM 902 N N . THR A 1 115 ? 10.038 12.260 -5.254 1.00 90.06 115 THR A N 1
ATOM 903 C CA . THR A 1 115 ? 11.161 11.735 -6.049 1.00 90.06 115 THR A CA 1
ATOM 904 C C . THR A 1 115 ?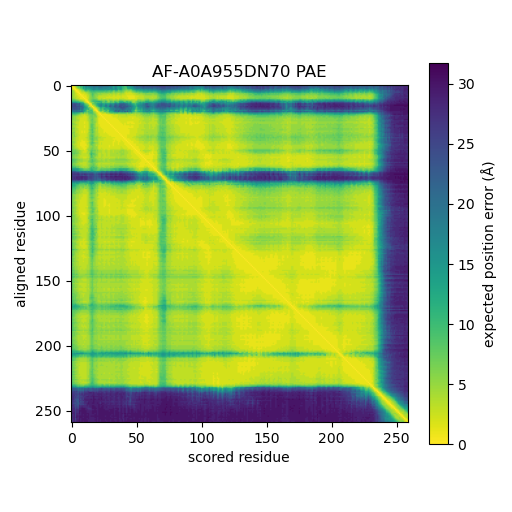 10.745 10.699 -7.096 1.00 90.06 115 THR A C 1
ATOM 906 O O . THR A 1 115 ? 11.485 10.509 -8.059 1.00 90.06 115 THR A O 1
ATOM 909 N N . ARG A 1 116 ? 9.568 10.054 -6.988 1.00 91.56 116 ARG A N 1
ATOM 910 C CA . ARG A 1 116 ? 9.107 9.058 -7.986 1.00 91.56 116 ARG A CA 1
ATOM 911 C C . ARG A 1 116 ? 8.967 9.680 -9.369 1.00 91.56 116 ARG A C 1
ATOM 913 O O . ARG A 1 116 ? 9.415 9.099 -10.357 1.00 91.56 116 ARG A O 1
ATOM 920 N N . THR A 1 117 ? 8.422 10.893 -9.420 1.00 88.94 117 THR A N 1
ATOM 921 C CA . THR A 1 117 ? 8.303 11.672 -10.655 1.00 88.94 117 THR A CA 1
ATOM 922 C C . THR A 1 117 ? 9.683 12.038 -11.205 1.00 88.94 117 THR A C 1
ATOM 924 O O . THR A 1 117 ? 9.906 11.953 -12.408 1.00 88.94 117 THR A O 1
ATOM 927 N N . GLU A 1 118 ? 10.652 12.357 -10.340 1.00 88.88 118 GLU A N 1
ATOM 928 C CA . GLU A 1 118 ? 12.044 12.618 -10.745 1.00 88.88 118 GLU A CA 1
ATOM 929 C C . GLU A 1 118 ? 12.797 11.366 -11.222 1.00 88.88 118 GLU A C 1
ATOM 931 O O . GLU A 1 118 ? 13.871 11.477 -11.822 1.00 88.88 118 GLU A O 1
ATOM 936 N N . TRP A 1 119 ? 12.303 10.173 -10.887 1.00 90.75 119 TRP A N 1
ATOM 937 C CA . TRP A 1 119 ? 12.883 8.883 -11.276 1.00 90.75 119 TRP A CA 1
ATOM 938 C C . TRP A 1 119 ? 12.187 8.270 -12.500 1.00 90.75 119 TRP A C 1
ATOM 940 O O . TRP A 1 119 ? 12.492 7.136 -12.874 1.00 90.75 119 TRP A O 1
ATOM 950 N N . ASN A 1 120 ? 11.275 9.017 -13.136 1.00 91.06 120 ASN A N 1
ATOM 951 C CA . ASN A 1 120 ? 10.465 8.572 -14.273 1.00 91.06 120 ASN A CA 1
ATOM 952 C C . ASN A 1 120 ? 9.652 7.294 -13.977 1.00 91.06 120 ASN A C 1
ATOM 954 O O . ASN A 1 120 ? 9.395 6.491 -14.874 1.00 91.06 120 ASN A O 1
ATOM 958 N N . ILE A 1 121 ? 9.237 7.098 -12.720 1.00 92.56 121 ILE A N 1
ATOM 959 C CA . ILE A 1 121 ? 8.332 6.006 -12.348 1.00 92.56 121 ILE A CA 1
ATOM 960 C C . ILE A 1 121 ? 6.922 6.380 -12.821 1.00 92.56 121 ILE A C 1
ATOM 962 O O . ILE A 1 121 ? 6.356 7.383 -12.391 1.00 92.56 121 ILE A O 1
ATOM 966 N N . GLY A 1 122 ? 6.354 5.575 -13.718 1.00 92.25 122 GLY A N 1
ATOM 967 C CA . GLY A 1 122 ? 5.047 5.821 -14.333 1.00 92.25 122 GLY A CA 1
ATOM 968 C C . GLY A 1 122 ? 3.854 5.315 -13.519 1.00 92.25 122 GLY A C 1
ATOM 969 O O . GLY A 1 122 ? 2.716 5.650 -13.840 1.00 92.25 122 GLY A O 1
ATOM 970 N N . GLY A 1 123 ? 4.081 4.519 -12.472 1.00 92.75 123 GLY A N 1
ATOM 971 C CA . GLY A 1 123 ? 3.015 4.018 -11.607 1.00 92.75 123 GLY A CA 1
ATOM 972 C C . GLY A 1 123 ? 3.508 3.618 -10.222 1.00 92.75 123 GLY A C 1
ATOM 973 O O . GLY A 1 123 ? 4.593 3.065 -10.079 1.00 92.75 123 GLY A O 1
ATOM 974 N N . VAL A 1 124 ? 2.684 3.870 -9.207 1.00 93.00 124 VAL A N 1
ATOM 975 C CA . VAL A 1 124 ? 2.967 3.549 -7.803 1.00 93.00 124 VAL A CA 1
ATOM 976 C C . VAL A 1 124 ? 1.750 2.837 -7.223 1.00 93.00 124 VAL A C 1
ATOM 978 O O . VAL A 1 124 ? 0.652 3.395 -7.232 1.00 93.00 124 VAL A O 1
ATOM 981 N N . ASN A 1 125 ? 1.921 1.611 -6.729 1.00 93.88 125 ASN A N 1
ATOM 982 C CA . ASN A 1 125 ? 0.859 0.925 -5.992 1.00 93.88 125 ASN A CA 1
ATOM 983 C C . ASN A 1 125 ? 0.860 1.364 -4.524 1.00 93.88 125 ASN A C 1
ATOM 985 O O . ASN A 1 125 ? 1.865 1.212 -3.830 1.00 93.88 125 ASN A O 1
ATOM 989 N N . ILE A 1 126 ? -0.297 1.831 -4.057 1.00 93.69 126 ILE A N 1
ATOM 990 C CA . ILE A 1 126 ? -0.590 2.151 -2.657 1.00 93.69 126 ILE A CA 1
ATOM 991 C C . ILE A 1 126 ? -1.923 1.483 -2.330 1.00 93.69 126 ILE A C 1
ATOM 993 O O . ILE A 1 126 ? -2.901 1.678 -3.056 1.00 93.69 126 ILE A O 1
ATOM 997 N N . ALA A 1 127 ? -1.966 0.665 -1.284 1.00 92.94 127 ALA A N 1
ATOM 998 C CA . ALA A 1 127 ? -3.167 -0.077 -0.913 1.00 92.94 127 ALA A CA 1
ATOM 999 C C . ALA A 1 127 ? -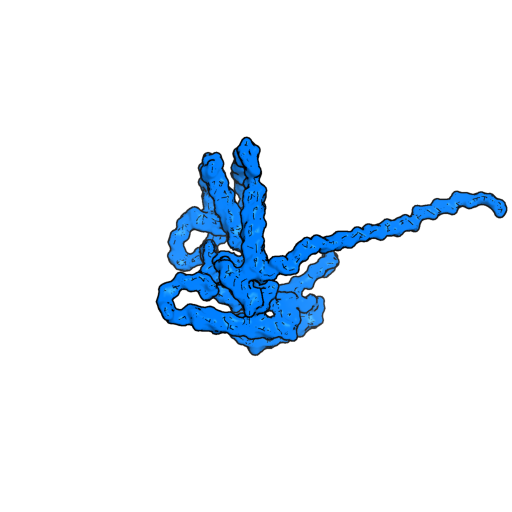3.289 -0.297 0.604 1.00 92.94 127 ALA A C 1
ATOM 1001 O O . ALA A 1 127 ? -4.254 0.217 1.178 1.00 92.94 127 ALA A O 1
ATOM 1002 N N . PRO A 1 128 ? -2.371 -1.015 1.288 1.00 94.69 128 PRO A N 1
ATOM 1003 C CA . PRO A 1 128 ? -2.495 -1.232 2.729 1.00 94.69 128 PRO A CA 1
ATOM 1004 C C . PRO A 1 128 ? -2.529 0.067 3.549 1.00 94.69 128 PRO A C 1
ATOM 1006 O O . PRO A 1 128 ? -3.175 0.079 4.594 1.00 94.69 128 PRO A O 1
ATOM 1009 N N . GLU A 1 129 ? -1.933 1.173 3.089 1.00 97.12 129 GLU A N 1
ATOM 1010 C CA . GLU A 1 129 ? -2.053 2.474 3.767 1.00 97.12 129 GLU A CA 1
ATOM 1011 C C . GLU A 1 129 ? -3.509 2.949 3.861 1.00 97.12 129 GLU A C 1
ATOM 1013 O O . GLU A 1 129 ? -3.940 3.374 4.933 1.00 97.12 129 GLU A O 1
ATOM 1018 N N . PHE A 1 130 ? -4.292 2.809 2.784 1.00 97.50 130 PHE A N 1
ATOM 1019 C CA . PHE A 1 130 ? -5.712 3.177 2.776 1.00 97.50 130 PHE A CA 1
ATOM 1020 C C . PHE A 1 130 ? -6.542 2.276 3.692 1.00 97.50 130 PHE A C 1
ATOM 1022 O O . PHE A 1 130 ? -7.357 2.769 4.470 1.00 97.50 130 PHE A O 1
ATOM 1029 N N . GLY A 1 131 ? -6.303 0.963 3.651 1.00 97.31 131 GLY A N 1
ATOM 1030 C CA . GLY A 1 131 ? -7.015 0.015 4.510 1.00 97.31 131 GLY A CA 1
ATOM 1031 C C . GLY A 1 131 ? -6.709 0.210 6.000 1.00 97.31 131 GLY A C 1
ATOM 1032 O O . GLY A 1 131 ? -7.606 0.164 6.846 1.00 97.31 131 GLY A O 1
ATOM 1033 N N . VAL A 1 132 ? -5.446 0.482 6.339 1.00 98.06 132 VAL A N 1
ATOM 1034 C CA . VAL A 1 132 ? -5.034 0.810 7.713 1.00 98.06 132 VAL A CA 1
ATOM 1035 C C . VAL A 1 132 ? -5.609 2.153 8.156 1.00 98.06 132 VAL A C 1
ATOM 1037 O O . VAL A 1 132 ? -6.020 2.277 9.310 1.00 98.06 132 VAL A O 1
ATOM 1040 N N . PHE A 1 133 ? -5.667 3.149 7.266 1.00 98.38 133 PHE A N 1
ATOM 1041 C CA . PHE A 1 133 ? -6.323 4.424 7.554 1.00 98.38 133 PHE A CA 1
ATOM 1042 C C . PHE A 1 133 ? -7.793 4.211 7.933 1.00 98.38 133 PHE A C 1
ATOM 1044 O O . PHE A 1 133 ? -8.203 4.644 9.006 1.00 98.38 133 PHE A O 1
ATOM 1051 N N . GLU A 1 134 ? -8.555 3.481 7.115 1.00 98.31 134 GLU A N 1
ATOM 1052 C CA . GLU A 1 134 ? -9.965 3.178 7.386 1.00 98.31 134 GLU A CA 1
ATOM 1053 C C . GLU A 1 134 ? -10.148 2.424 8.712 1.00 98.31 134 GLU A C 1
ATOM 1055 O O . GLU A 1 134 ? -10.960 2.824 9.547 1.00 98.31 134 GLU A O 1
ATOM 1060 N N . THR A 1 135 ? -9.324 1.398 8.955 1.00 98.44 135 THR A N 1
ATOM 1061 C CA . THR A 1 135 ? -9.329 0.636 10.217 1.00 98.44 135 THR A CA 1
ATOM 1062 C C . THR A 1 135 ? -9.110 1.560 11.416 1.00 98.44 135 THR A C 1
ATOM 1064 O O . THR A 1 135 ? -9.866 1.521 12.389 1.00 98.44 135 THR A O 1
ATOM 1067 N N . ARG A 1 136 ? -8.104 2.438 11.337 1.00 98.44 136 ARG A N 1
ATOM 1068 C CA . ARG A 1 136 ? -7.783 3.396 12.398 1.00 98.44 136 ARG A CA 1
ATOM 1069 C C . ARG A 1 136 ? -8.926 4.368 12.641 1.00 98.44 136 ARG A C 1
ATOM 1071 O O . ARG A 1 136 ? -9.281 4.590 13.794 1.00 98.44 136 ARG A O 1
ATOM 1078 N N . THR A 1 137 ? -9.499 4.920 11.575 1.00 98.44 137 THR A N 1
ATOM 1079 C CA . THR A 1 137 ? -10.614 5.863 11.660 1.00 98.44 137 THR A CA 1
ATOM 1080 C C . THR A 1 137 ? -11.812 5.232 12.357 1.00 98.44 137 THR A C 1
ATOM 1082 O O . THR A 1 137 ? -12.329 5.826 13.297 1.00 98.44 137 THR A O 1
ATOM 1085 N N . ILE A 1 138 ? -12.210 4.015 11.976 1.00 98.56 138 ILE A N 1
ATOM 1086 C CA . ILE A 1 138 ? -13.340 3.313 12.606 1.00 98.56 138 ILE A CA 1
ATOM 1087 C C . ILE A 1 138 ? -13.082 3.087 14.103 1.00 98.56 138 ILE A C 1
ATOM 1089 O O . ILE A 1 138 ? -13.943 3.386 14.932 1.00 98.56 138 ILE A O 1
ATOM 1093 N N . LEU A 1 139 ? -11.887 2.617 14.475 1.00 98.56 139 LEU A N 1
ATOM 1094 C CA . LEU A 1 139 ? -11.541 2.376 15.880 1.00 98.56 139 LEU A CA 1
ATOM 1095 C C . LEU A 1 139 ? -11.502 3.673 16.704 1.00 98.56 139 LEU A C 1
ATOM 1097 O O . LEU A 1 139 ? -11.955 3.678 17.849 1.00 98.56 139 LEU A O 1
ATOM 1101 N N . SER A 1 140 ? -10.997 4.771 16.134 1.00 98.25 140 SER A N 1
ATOM 1102 C CA . SER A 1 140 ? -11.012 6.092 16.777 1.00 98.25 140 SER A CA 1
ATOM 1103 C C . SER A 1 140 ? -12.431 6.632 16.950 1.00 98.25 140 SER A C 1
ATOM 1105 O O . SER A 1 140 ? -12.750 7.141 18.021 1.00 98.25 140 SER A O 1
ATOM 1107 N N . LEU A 1 141 ? -13.303 6.455 15.955 1.00 98.38 141 LEU A N 1
ATOM 1108 C CA . LEU A 1 141 ? -14.714 6.831 16.057 1.00 98.38 141 LEU A CA 1
ATOM 1109 C C . LEU A 1 141 ? -15.429 6.040 17.158 1.00 98.38 141 LEU A C 1
ATOM 1111 O O . LEU A 1 141 ? -16.178 6.619 17.940 1.00 98.38 141 LEU A O 1
ATOM 1115 N N . CYS A 1 142 ? -15.140 4.743 17.308 1.00 98.31 142 CYS A N 1
ATOM 1116 C CA . CYS A 1 142 ? -15.684 3.974 18.429 1.00 98.31 142 CYS A CA 1
ATOM 1117 C C . CYS A 1 142 ? -15.284 4.571 19.790 1.00 98.31 142 CYS A C 1
ATOM 1119 O O . CYS A 1 142 ? -16.086 4.570 20.719 1.00 98.31 142 CYS A O 1
ATOM 1121 N N . GLN A 1 143 ? -14.054 5.083 19.926 1.00 96.94 143 GLN A N 1
ATOM 1122 C CA . GLN A 1 143 ? -13.610 5.748 21.158 1.00 96.94 143 GLN A CA 1
ATOM 1123 C C . GLN A 1 143 ? -14.319 7.089 21.364 1.00 96.94 143 GLN A C 1
ATOM 1125 O O . GLN A 1 143 ? -14.809 7.349 22.458 1.00 96.94 143 GLN A O 1
ATOM 1130 N N . GLU A 1 144 ? -14.395 7.919 20.322 1.00 97.31 144 GLU A N 1
ATOM 1131 C CA . GLU A 1 144 ? -15.022 9.247 20.362 1.00 97.31 144 GLU A CA 1
ATOM 1132 C C . GLU A 1 144 ? -16.506 9.176 20.754 1.00 97.31 144 GLU A C 1
ATOM 1134 O O . GLU A 1 144 ? -16.977 9.975 21.563 1.00 97.31 144 GLU A O 1
ATOM 1139 N N . PHE A 1 145 ? -17.225 8.175 20.242 1.00 97.19 145 PHE A N 1
ATOM 1140 C CA . PHE A 1 145 ? -18.650 7.963 20.510 1.00 97.19 145 PHE A CA 1
ATOM 1141 C C . PHE A 1 145 ? -18.924 7.025 21.697 1.00 97.19 145 PHE A C 1
ATOM 1143 O O . PHE A 1 145 ? -20.072 6.668 21.946 1.00 97.19 145 PHE A O 1
ATOM 1150 N N . ASN A 1 146 ? -17.893 6.658 22.469 1.00 97.06 146 ASN A N 1
ATOM 1151 C CA . ASN A 1 146 ? -17.982 5.747 23.618 1.00 97.06 146 ASN A CA 1
ATOM 1152 C C . ASN A 1 146 ? -18.580 4.359 23.293 1.00 97.06 146 ASN A C 1
ATOM 1154 O O . ASN A 1 146 ? -19.099 3.677 24.177 1.00 97.06 146 ASN A O 1
ATOM 1158 N N . CYS A 1 147 ? -18.456 3.894 22.050 1.00 97.56 147 CYS A N 1
ATOM 1159 C CA . CYS A 1 147 ? -18.821 2.546 21.609 1.00 97.56 147 CYS A CA 1
ATOM 1160 C C . CYS A 1 147 ? -17.682 1.553 21.916 1.00 97.56 147 CYS A C 1
ATOM 1162 O O . CYS A 1 147 ? -17.115 0.928 21.017 1.00 97.56 147 CYS A O 1
ATOM 1164 N N . THR A 1 148 ? -17.296 1.428 23.189 1.00 97.19 148 THR A N 1
ATOM 1165 C CA . THR A 1 148 ? -16.144 0.600 23.597 1.00 97.19 148 THR A CA 1
ATOM 1166 C C . THR A 1 148 ? -16.343 -0.881 23.286 1.00 97.19 148 THR A C 1
ATOM 1168 O O . THR A 1 148 ? -15.417 -1.514 22.797 1.00 97.19 148 THR A O 1
ATOM 1171 N N . HIS A 1 149 ? -17.557 -1.404 23.473 1.00 98.19 149 HIS A N 1
ATOM 1172 C CA . HIS A 1 149 ? -17.909 -2.774 23.093 1.00 98.19 149 HIS A CA 1
ATOM 1173 C C . HIS A 1 149 ? -17.655 -3.040 21.601 1.00 98.19 149 HIS A C 1
ATOM 1175 O O . HIS A 1 149 ? -16.973 -3.999 21.254 1.00 98.19 149 HIS A O 1
ATOM 1181 N N . VAL A 1 150 ? -18.133 -2.146 20.725 1.00 98.62 150 VAL A N 1
ATOM 1182 C CA . VAL A 1 150 ? -17.920 -2.253 19.273 1.00 98.62 150 VAL A CA 1
ATOM 1183 C C . VAL A 1 150 ? -16.428 -2.265 18.950 1.00 98.62 150 VAL A C 1
ATOM 1185 O O . VAL A 1 150 ? -15.961 -3.101 18.180 1.00 98.62 150 VAL A O 1
ATOM 1188 N N . ARG A 1 151 ? -15.657 -1.367 19.574 1.00 98.62 151 ARG A N 1
ATOM 1189 C CA . ARG A 1 151 ? -14.203 -1.313 19.392 1.00 98.62 151 ARG A CA 1
ATOM 1190 C C . ARG A 1 151 ? -13.520 -2.624 19.773 1.00 98.62 151 ARG A C 1
ATOM 1192 O O . ARG A 1 151 ? -12.660 -3.084 19.024 1.00 98.62 151 ARG A O 1
ATOM 1199 N N . ASP A 1 152 ? -13.838 -3.161 20.944 1.00 98.56 152 ASP A N 1
ATOM 1200 C CA . ASP A 1 152 ? -13.167 -4.342 21.485 1.00 98.56 152 ASP A CA 1
ATOM 1201 C C . ASP A 1 152 ? -13.464 -5.576 20.623 1.00 98.56 152 ASP A C 1
ATOM 1203 O O . ASP A 1 152 ? -12.551 -6.347 20.317 1.00 98.56 152 ASP A O 1
ATOM 1207 N N . GLU A 1 153 ? -14.697 -5.695 20.129 1.00 98.75 153 GLU A N 1
ATOM 1208 C CA . GLU A 1 153 ? -15.096 -6.785 19.241 1.00 98.75 153 GLU A CA 1
ATOM 1209 C C . GLU A 1 153 ? -14.434 -6.682 17.860 1.00 98.75 153 GLU A C 1
ATOM 1211 O O . GLU A 1 153 ? -13.889 -7.664 17.352 1.00 98.75 153 GLU A O 1
ATOM 1216 N N . LEU A 1 154 ? -14.366 -5.475 17.284 1.00 98.75 154 LEU A N 1
ATOM 1217 C CA . LEU A 1 154 ? -13.617 -5.243 16.046 1.00 98.75 154 LEU A CA 1
ATOM 1218 C C . LEU A 1 154 ? -12.133 -5.597 16.210 1.00 98.75 154 LEU A C 1
ATOM 1220 O O . LEU A 1 154 ? -11.567 -6.283 15.360 1.00 98.75 154 LEU A O 1
ATOM 1224 N N . LEU A 1 155 ? -11.495 -5.170 17.307 1.00 98.75 155 LEU A N 1
ATOM 1225 C CA . LEU A 1 155 ? -10.096 -5.505 17.589 1.00 98.75 155 LEU A CA 1
ATOM 1226 C C . LEU A 1 155 ? -9.883 -7.018 17.685 1.00 98.75 155 LEU A C 1
ATOM 1228 O O . LEU A 1 155 ? -8.913 -7.521 17.110 1.00 98.75 155 LEU A O 1
ATOM 1232 N N . ARG A 1 156 ? -10.792 -7.731 18.360 1.00 98.69 156 ARG A N 1
ATOM 1233 C CA . ARG A 1 156 ? -10.768 -9.192 18.470 1.00 98.69 156 ARG A CA 1
ATOM 1234 C C . ARG A 1 156 ? -10.846 -9.847 17.091 1.00 98.69 156 ARG A C 1
ATOM 1236 O O . ARG A 1 156 ? -9.934 -10.583 16.723 1.00 98.69 156 ARG A O 1
ATOM 1243 N N . ILE A 1 157 ? -11.871 -9.523 16.299 1.00 98.75 157 ILE A N 1
ATOM 1244 C CA . ILE A 1 157 ? -12.075 -10.097 14.958 1.00 98.75 157 ILE A CA 1
ATOM 1245 C C . ILE A 1 157 ? -10.861 -9.829 14.057 1.00 98.75 157 ILE A C 1
ATOM 1247 O O . ILE A 1 157 ? -10.348 -10.734 13.391 1.00 98.75 157 ILE A O 1
ATOM 1251 N N . PHE A 1 158 ? -10.359 -8.591 14.047 1.00 98.69 158 PHE A N 1
ATOM 1252 C CA . PHE A 1 158 ? -9.230 -8.212 13.198 1.00 98.69 158 PHE A CA 1
ATOM 1253 C C . PHE A 1 158 ? -7.942 -8.929 13.602 1.00 98.69 158 PHE A C 1
ATOM 1255 O O . PHE A 1 158 ? -7.204 -9.399 12.730 1.00 98.69 158 PHE A O 1
ATOM 1262 N N . HIS A 1 159 ? -7.673 -9.039 14.904 1.00 98.56 159 HIS A N 1
ATOM 1263 C CA . HIS A 1 159 ? -6.531 -9.786 15.418 1.00 98.56 159 HIS A CA 1
ATOM 1264 C C . HIS A 1 159 ? -6.628 -11.276 15.055 1.00 98.56 159 HIS A C 1
ATOM 1266 O O . HIS A 1 159 ? -5.689 -11.829 14.471 1.00 98.56 159 HIS A O 1
ATOM 1272 N N . ASP A 1 160 ? -7.773 -11.901 15.330 1.00 98.50 160 ASP A N 1
ATOM 1273 C CA . ASP A 1 160 ? -7.990 -13.343 15.162 1.00 98.50 160 ASP A CA 1
ATOM 1274 C C . ASP A 1 160 ? -7.958 -13.782 13.688 1.00 98.50 160 ASP A C 1
ATOM 1276 O O . ASP A 1 160 ? -7.713 -14.949 13.384 1.00 98.50 160 ASP A O 1
ATOM 1280 N N . SER A 1 161 ? -8.118 -12.844 12.747 1.00 98.06 161 SER A N 1
ATOM 1281 C CA . SER A 1 161 ? -8.011 -13.109 11.305 1.00 98.06 161 SER A CA 1
ATOM 1282 C C . SER A 1 161 ? -6.629 -13.609 10.844 1.00 98.06 161 SER A C 1
ATOM 1284 O O . SER A 1 161 ? -6.510 -14.161 9.743 1.00 98.06 161 SER A O 1
ATOM 1286 N N . GLY A 1 162 ? -5.565 -13.336 11.615 1.00 97.81 162 GLY A N 1
ATOM 1287 C CA . GLY A 1 162 ? -4.174 -13.666 11.270 1.00 97.81 162 GLY A CA 1
ATOM 1288 C C . GLY A 1 162 ? -3.618 -12.936 10.034 1.00 97.81 162 GLY A C 1
ATOM 1289 O O . GLY A 1 162 ? -2.474 -13.155 9.634 1.00 97.81 162 GLY A O 1
ATOM 1290 N N . LYS A 1 163 ? -4.379 -12.029 9.400 1.00 97.44 163 LYS A N 1
ATOM 1291 C CA . LYS A 1 163 ? -3.977 -11.373 8.134 1.00 97.44 163 LYS A CA 1
ATOM 1292 C C . LYS A 1 163 ? -2.811 -10.386 8.279 1.00 97.44 163 LYS A C 1
ATOM 1294 O O . LYS A 1 163 ? -2.301 -9.882 7.276 1.00 97.44 163 LYS A O 1
ATOM 1299 N N . TRP A 1 164 ? -2.358 -10.145 9.505 1.00 97.19 164 TRP A N 1
ATOM 1300 C CA . TRP A 1 164 ? -1.204 -9.320 9.855 1.00 97.19 164 TRP A CA 1
ATOM 1301 C C . TRP A 1 164 ? 0.139 -10.066 9.794 1.00 97.19 164 TRP A C 1
ATOM 1303 O O . TRP A 1 164 ? 1.172 -9.411 9.666 1.00 97.19 164 TRP A O 1
ATOM 1313 N N . GLU A 1 165 ? 0.159 -11.404 9.833 1.00 95.75 165 GLU A N 1
ATOM 1314 C CA . GLU A 1 165 ? 1.389 -12.199 10.017 1.00 95.75 165 GLU A CA 1
ATOM 1315 C C . GLU A 1 165 ? 2.479 -11.890 8.982 1.00 95.75 165 GLU A C 1
ATOM 1317 O O . GLU A 1 165 ? 3.613 -11.573 9.343 1.00 95.75 165 GLU A O 1
ATOM 1322 N N . LYS A 1 166 ? 2.130 -11.895 7.686 1.00 93.56 166 LYS A N 1
ATOM 1323 C CA . LYS A 1 166 ? 3.092 -11.652 6.592 1.00 93.56 166 LYS A CA 1
ATOM 1324 C C . LYS A 1 166 ? 3.700 -10.244 6.601 1.00 93.56 166 LYS A C 1
ATOM 1326 O O . LYS A 1 166 ? 4.709 -10.002 5.940 1.00 93.56 166 LYS A O 1
ATOM 1331 N N . TRP A 1 167 ? 3.047 -9.305 7.283 1.00 94.81 167 TRP A N 1
ATOM 1332 C CA . TRP A 1 167 ? 3.453 -7.906 7.327 1.00 94.81 167 TRP A CA 1
ATOM 1333 C C . TRP A 1 167 ? 4.416 -7.624 8.473 1.00 94.81 167 TRP A C 1
ATOM 1335 O O . TRP A 1 167 ? 5.133 -6.623 8.417 1.00 94.81 167 TRP A O 1
ATOM 1345 N N . LEU A 1 168 ? 4.467 -8.483 9.493 1.00 94.56 168 LEU A N 1
ATOM 1346 C CA . LEU A 1 168 ? 5.350 -8.276 10.630 1.00 94.56 168 LEU A CA 1
ATOM 1347 C C . LEU A 1 168 ? 6.821 -8.453 10.257 1.00 94.56 168 LEU A C 1
ATOM 1349 O O . LEU A 1 168 ? 7.210 -9.205 9.360 1.00 94.56 168 LEU A O 1
ATOM 1353 N N . ARG A 1 169 ? 7.668 -7.732 10.986 1.00 90.00 169 ARG A N 1
ATOM 1354 C CA . ARG A 1 169 ? 9.114 -7.937 10.944 1.00 90.00 169 ARG A CA 1
ATOM 1355 C C . ARG A 1 169 ? 9.490 -9.153 11.786 1.00 90.00 169 ARG A C 1
ATOM 1357 O O . ARG A 1 169 ? 8.787 -9.521 12.723 1.00 90.00 169 ARG A O 1
ATOM 1364 N N . HIS A 1 170 ? 10.653 -9.733 11.502 1.00 85.88 170 HIS A N 1
ATOM 1365 C CA . HIS A 1 170 ? 11.252 -10.690 12.425 1.00 85.88 170 HIS A CA 1
ATOM 1366 C C . HIS A 1 170 ? 11.498 -10.016 13.785 1.00 85.88 170 HIS A C 1
ATOM 1368 O O . HIS A 1 170 ? 11.984 -8.883 13.819 1.00 85.88 170 HIS A O 1
ATOM 1374 N N . ASN A 1 171 ? 11.146 -10.700 14.877 1.00 88.38 171 ASN A N 1
ATOM 1375 C CA . ASN A 1 171 ? 11.168 -10.166 16.246 1.00 88.38 171 ASN A CA 1
ATOM 1376 C C . ASN A 1 171 ? 10.393 -8.844 16.399 1.00 88.38 171 ASN A C 1
ATOM 1378 O O . ASN A 1 171 ? 10.843 -7.926 17.083 1.00 88.38 171 ASN A O 1
ATOM 1382 N N . SER A 1 172 ? 9.248 -8.724 15.716 1.00 90.81 172 SER A N 1
ATOM 1383 C CA . SER A 1 172 ? 8.367 -7.563 15.856 1.00 90.81 172 SER A CA 1
ATOM 1384 C C . SER A 1 172 ? 7.911 -7.386 17.307 1.00 90.81 172 SER A C 1
ATOM 1386 O O . SER A 1 172 ? 7.556 -8.352 17.978 1.00 90.81 172 SER A O 1
ATOM 1388 N N . ALA A 1 173 ? 7.884 -6.134 17.763 1.00 93.62 173 ALA A N 1
ATOM 1389 C CA . ALA A 1 173 ? 7.303 -5.733 19.043 1.00 93.62 173 ALA A CA 1
ATOM 1390 C C . ALA A 1 173 ? 5.826 -5.307 18.906 1.00 93.62 173 ALA A C 1
ATOM 1392 O O . ALA A 1 173 ? 5.295 -4.658 19.805 1.00 93.62 173 ALA A O 1
ATOM 1393 N N . ALA A 1 174 ? 5.184 -5.614 17.770 1.00 95.44 174 ALA A N 1
ATOM 1394 C CA . ALA A 1 174 ? 3.791 -5.270 17.508 1.00 95.44 174 ALA A CA 1
ATOM 1395 C C . ALA A 1 174 ? 2.860 -5.887 18.560 1.00 95.44 174 ALA A C 1
ATOM 1397 O O . ALA A 1 174 ? 2.860 -7.102 18.784 1.00 95.44 174 ALA A O 1
ATOM 1398 N N . THR A 1 175 ? 2.049 -5.033 19.175 1.00 97.50 175 THR A N 1
ATOM 1399 C CA . THR A 1 175 ? 0.990 -5.431 20.102 1.00 97.50 175 THR A CA 1
ATOM 1400 C C . THR A 1 175 ? -0.174 -6.080 19.353 1.00 97.50 175 THR A C 1
ATOM 1402 O O . THR A 1 175 ? -0.278 -5.988 18.129 1.00 97.50 175 THR A O 1
ATOM 1405 N N . ASP A 1 176 ? -1.103 -6.697 20.080 1.00 97.56 176 ASP A N 1
ATOM 1406 C CA . ASP A 1 176 ? -2.309 -7.262 19.464 1.00 97.56 176 ASP A CA 1
ATOM 1407 C C . ASP A 1 176 ? -3.185 -6.184 18.812 1.00 97.56 176 ASP A C 1
ATOM 1409 O O . ASP A 1 176 ? -3.786 -6.421 17.765 1.00 97.56 176 ASP A O 1
ATOM 1413 N N . VAL A 1 177 ? -3.153 -4.957 19.343 1.00 97.31 177 VAL A N 1
ATOM 1414 C CA . VAL A 1 177 ? -3.792 -3.791 18.719 1.00 97.31 177 VAL A CA 1
ATOM 1415 C C . VAL A 1 177 ? -3.101 -3.413 17.407 1.00 97.31 177 VAL A C 1
ATOM 1417 O O . VAL A 1 177 ? -3.787 -3.140 16.424 1.00 97.31 177 VAL A O 1
ATOM 1420 N N . ASP A 1 178 ? -1.766 -3.431 17.345 1.00 97.75 178 ASP A N 1
ATOM 1421 C CA . ASP A 1 178 ? -1.033 -3.148 16.099 1.00 97.75 178 ASP A CA 1
ATOM 1422 C C . ASP A 1 178 ? -1.345 -4.188 15.018 1.00 97.75 178 ASP A C 1
ATOM 1424 O O . ASP A 1 178 ? -1.548 -3.853 13.849 1.00 97.75 178 ASP A O 1
ATOM 1428 N N . LYS A 1 179 ? -1.421 -5.460 15.414 1.00 98.31 179 LYS A N 1
ATOM 1429 C CA . LYS A 1 179 ? -1.797 -6.574 14.538 1.00 98.31 179 LYS A CA 1
ATOM 1430 C C . LYS A 1 179 ? -3.224 -6.417 14.010 1.00 98.31 179 LYS A C 1
ATOM 1432 O O . LYS A 1 179 ? -3.436 -6.500 12.800 1.00 98.31 179 LYS A O 1
ATOM 1437 N N . ALA A 1 180 ? -4.183 -6.115 14.886 1.00 98.19 180 ALA A N 1
ATOM 1438 C CA . ALA A 1 180 ? -5.557 -5.805 14.497 1.00 98.19 180 ALA A CA 1
ATOM 1439 C C . ALA A 1 180 ? -5.617 -4.614 13.523 1.00 98.19 180 ALA A C 1
ATOM 1441 O O . ALA A 1 180 ? -6.295 -4.679 12.500 1.00 98.19 180 ALA A O 1
ATOM 1442 N N . MET A 1 181 ? -4.841 -3.557 13.783 1.00 97.88 181 MET A N 1
ATOM 1443 C CA . MET A 1 181 ? -4.768 -2.367 12.930 1.00 97.88 181 MET A CA 1
ATOM 1444 C C . MET A 1 181 ? -4.292 -2.693 11.506 1.00 97.88 181 MET A C 1
ATOM 1446 O O . MET A 1 181 ? -4.853 -2.192 10.532 1.00 97.88 181 MET A O 1
ATOM 1450 N N . ILE A 1 182 ? -3.279 -3.554 11.372 1.00 97.56 182 ILE A N 1
ATOM 1451 C CA . ILE A 1 182 ? -2.765 -4.016 10.072 1.00 97.56 182 ILE A CA 1
ATOM 1452 C C . ILE A 1 182 ? -3.811 -4.868 9.336 1.00 97.56 182 ILE A C 1
ATOM 1454 O O . ILE A 1 182 ? -3.913 -4.801 8.109 1.00 97.56 182 ILE A O 1
ATOM 1458 N N . ALA A 1 183 ? -4.571 -5.682 10.070 1.00 97.88 183 ALA A N 1
ATOM 1459 C CA . ALA A 1 183 ? -5.457 -6.691 9.502 1.00 97.88 183 ALA A CA 1
ATOM 1460 C C . ALA A 1 183 ? -6.899 -6.226 9.230 1.00 97.88 183 ALA A C 1
ATOM 1462 O O . ALA A 1 183 ? -7.594 -6.879 8.450 1.00 97.88 183 ALA A O 1
ATOM 1463 N N . GLY A 1 184 ? -7.359 -5.125 9.832 1.00 97.88 184 GLY A N 1
ATOM 1464 C CA . GLY A 1 184 ? -8.784 -4.768 9.842 1.00 97.88 184 GLY A CA 1
ATOM 1465 C C . GLY A 1 184 ? -9.443 -4.707 8.466 1.00 97.88 184 GLY A C 1
ATOM 1466 O O . GLY A 1 184 ? -10.486 -5.321 8.249 1.00 97.88 184 GLY A O 1
ATOM 1467 N N . HIS A 1 185 ? -8.773 -4.097 7.489 1.00 96.94 185 HIS A N 1
ATOM 1468 C CA . HIS A 1 185 ? -9.291 -3.964 6.123 1.00 96.94 185 HIS A CA 1
ATOM 1469 C C . HIS A 1 185 ? -9.514 -5.280 5.363 1.00 96.94 185 HIS A C 1
ATOM 1471 O O . HIS A 1 185 ? -10.230 -5.291 4.363 1.00 96.94 185 HIS A O 1
ATOM 1477 N N . TYR A 1 186 ? -8.952 -6.401 5.822 1.00 97.81 186 TYR A N 1
ATOM 1478 C CA . TYR A 1 186 ? -9.262 -7.718 5.254 1.00 97.81 186 TYR A CA 1
ATOM 1479 C C . TYR A 1 186 ? -10.604 -8.278 5.744 1.00 97.81 186 TYR A C 1
ATOM 1481 O O . TYR A 1 186 ? -11.103 -9.238 5.159 1.00 97.81 186 TYR A O 1
ATOM 1489 N N . CYS A 1 187 ? -11.171 -7.702 6.806 1.00 98.38 187 CYS A N 1
ATOM 1490 C CA . CYS A 1 187 ? -12.334 -8.229 7.515 1.00 98.38 187 CYS A CA 1
ATOM 1491 C C . CYS A 1 187 ? -13.608 -7.398 7.284 1.00 98.38 187 CYS A C 1
ATOM 1493 O O . CYS A 1 187 ? -14.665 -7.781 7.758 1.00 98.38 187 CYS A O 1
ATOM 1495 N N . PHE A 1 188 ? -13.566 -6.284 6.542 1.00 97.12 188 PHE A N 1
ATOM 1496 C CA . PHE A 1 188 ? -14.733 -5.394 6.374 1.00 97.12 188 PHE A CA 1
ATOM 1497 C C . PHE A 1 188 ? -15.927 -6.003 5.629 1.00 97.12 188 PHE A C 1
ATOM 1499 O O . PHE A 1 188 ? -17.025 -5.453 5.690 1.00 97.12 188 PHE A O 1
ATOM 1506 N N . ALA A 1 189 ? -15.722 -7.120 4.928 1.00 97.44 189 ALA A N 1
ATOM 1507 C CA . ALA A 1 189 ? -16.795 -7.887 4.299 1.00 97.44 189 ALA A CA 1
ATOM 1508 C C . ALA A 1 189 ? -17.405 -8.953 5.229 1.00 97.44 189 ALA A C 1
ATOM 1510 O O . ALA A 1 189 ? -18.357 -9.623 4.829 1.00 97.44 189 ALA A O 1
ATOM 1511 N N . ASP A 1 190 ? -16.855 -9.141 6.431 1.00 98.19 190 ASP A N 1
ATOM 1512 C CA . ASP A 1 190 ? -17.410 -10.052 7.427 1.00 98.19 190 ASP A CA 1
ATOM 1513 C C . ASP A 1 190 ? -18.775 -9.522 7.916 1.00 98.19 190 ASP A C 1
ATOM 1515 O O . ASP A 1 190 ? -18.863 -8.348 8.294 1.00 98.19 190 ASP A O 1
ATOM 1519 N N . PRO A 1 191 ? -19.847 -10.339 7.910 1.00 98.44 191 PRO A N 1
ATOM 1520 C CA . PRO A 1 191 ? -21.168 -9.918 8.375 1.00 98.44 191 PRO A CA 1
ATOM 1521 C C . PRO A 1 191 ? -21.187 -9.351 9.800 1.00 98.44 191 PRO A C 1
ATOM 1523 O O . PRO A 1 191 ? -21.951 -8.423 10.066 1.00 98.44 191 PRO A O 1
ATOM 1526 N N . GLU A 1 192 ? -20.353 -9.874 10.702 1.00 98.44 192 GLU A N 1
ATOM 1527 C CA . GLU A 1 192 ? -20.246 -9.391 12.081 1.00 98.44 192 GLU A CA 1
ATOM 1528 C C . GLU A 1 192 ? -19.618 -7.992 12.116 1.00 98.44 192 GLU A C 1
ATOM 1530 O O . GLU A 1 192 ? -20.142 -7.082 12.757 1.00 98.44 192 GLU A O 1
ATOM 1535 N N . VAL A 1 193 ? -18.560 -7.775 11.330 1.00 98.56 193 VAL A N 1
ATOM 1536 C CA . VAL A 1 193 ? -17.916 -6.459 11.186 1.00 98.56 193 VAL A CA 1
ATOM 1537 C C . VAL A 1 193 ? -18.857 -5.440 10.544 1.00 98.56 193 VAL A C 1
ATOM 1539 O O . VAL A 1 193 ? -18.859 -4.275 10.943 1.00 98.56 193 VAL A O 1
ATOM 1542 N N . ILE A 1 194 ? -19.672 -5.856 9.569 1.00 98.69 194 ILE A N 1
ATOM 1543 C CA . ILE A 1 194 ? -20.698 -4.998 8.961 1.00 98.69 194 ILE A CA 1
ATOM 1544 C C . ILE A 1 194 ? -21.724 -4.575 10.019 1.00 98.69 194 ILE A C 1
ATOM 1546 O O . ILE A 1 194 ? -21.969 -3.381 10.163 1.00 98.69 194 ILE A O 1
ATOM 1550 N N . ALA A 1 195 ? -22.253 -5.518 10.804 1.00 98.69 195 ALA A N 1
ATOM 1551 C CA . ALA A 1 195 ? -23.233 -5.220 11.849 1.00 98.69 195 ALA A CA 1
ATOM 1552 C C . ALA A 1 195 ? -22.675 -4.275 12.931 1.00 98.69 195 ALA A C 1
ATOM 1554 O O . ALA A 1 195 ? -23.335 -3.310 13.315 1.00 98.69 195 ALA A O 1
ATOM 1555 N N . LEU A 1 196 ? -21.435 -4.506 13.372 1.00 98.75 196 LEU A N 1
ATOM 1556 C CA . LEU A 1 196 ? -20.727 -3.639 14.320 1.00 98.75 196 LEU A CA 1
ATOM 1557 C C . LEU A 1 196 ? -20.507 -2.226 13.758 1.00 98.75 196 LEU A C 1
ATOM 1559 O O . LEU A 1 196 ? -20.653 -1.232 14.474 1.00 98.75 196 LEU A O 1
ATOM 1563 N N . ARG A 1 197 ? -20.181 -2.114 12.462 1.00 98.25 197 ARG A N 1
ATOM 1564 C CA . ARG A 1 197 ? -20.032 -0.815 11.791 1.00 98.25 197 ARG A CA 1
ATOM 1565 C C . ARG A 1 197 ? -21.369 -0.084 11.671 1.00 98.25 197 ARG A C 1
ATOM 1567 O O . ARG A 1 197 ? -21.394 1.128 11.871 1.00 98.25 197 ARG A O 1
ATOM 1574 N N . ASP A 1 198 ? -22.458 -0.800 11.402 1.00 98.12 198 ASP A N 1
ATOM 1575 C CA . ASP A 1 198 ? -23.809 -0.233 11.334 1.00 98.12 198 ASP A CA 1
ATOM 1576 C C . ASP A 1 198 ? -24.288 0.276 12.707 1.00 98.12 198 ASP A C 1
ATOM 1578 O O . ASP A 1 198 ? -24.926 1.327 12.788 1.00 98.12 198 ASP A O 1
ATOM 1582 N N . GLU A 1 199 ? -23.935 -0.409 13.802 1.00 98.19 199 GLU A N 1
ATOM 1583 C CA . GLU A 1 199 ? -24.210 0.050 15.174 1.00 98.19 199 GLU A CA 1
ATOM 1584 C C . GLU A 1 199 ? -23.490 1.374 15.489 1.00 98.19 199 GLU A C 1
ATOM 1586 O O . GLU A 1 199 ? -24.100 2.329 15.994 1.00 98.19 199 GLU A O 1
ATOM 1591 N N . LEU A 1 200 ? -22.202 1.461 15.140 1.00 98.31 200 LEU A N 1
ATOM 1592 C CA . LEU A 1 200 ? -21.431 2.699 15.259 1.00 98.31 200 LEU A CA 1
ATOM 1593 C C . LEU A 1 200 ? -22.041 3.815 14.397 1.00 98.31 200 LEU A C 1
ATOM 1595 O O . LEU A 1 200 ? -22.237 4.932 14.878 1.00 98.31 200 LEU A O 1
ATOM 1599 N N . ASP A 1 201 ? -22.371 3.516 13.140 1.00 97.81 201 ASP A N 1
ATOM 1600 C CA . ASP A 1 201 ? -22.955 4.474 12.198 1.00 97.81 201 ASP A CA 1
ATOM 1601 C C . ASP A 1 201 ? -24.296 5.022 12.699 1.00 97.81 201 ASP A C 1
ATOM 1603 O O . ASP A 1 201 ? -24.519 6.237 12.665 1.00 97.81 201 ASP A O 1
ATOM 1607 N N . HIS A 1 202 ? -25.157 4.160 13.246 1.00 97.00 202 HIS A N 1
ATOM 1608 C CA . HIS A 1 202 ? -26.414 4.569 13.867 1.00 97.00 202 HIS A CA 1
ATOM 1609 C C . HIS A 1 202 ? -26.186 5.534 15.037 1.00 97.00 202 HIS A C 1
ATOM 1611 O O . HIS A 1 202 ? -26.841 6.576 15.117 1.00 97.00 202 HIS A O 1
ATOM 1617 N N . THR A 1 203 ? -25.216 5.223 15.902 1.00 96.75 203 THR A N 1
ATOM 1618 C CA . THR A 1 203 ? -24.855 6.067 17.051 1.00 96.75 203 THR A CA 1
ATOM 1619 C C . THR A 1 203 ? -24.338 7.437 16.601 1.00 96.75 203 THR A C 1
ATOM 1621 O O . THR A 1 203 ? -24.749 8.469 17.135 1.00 96.75 203 THR A O 1
ATOM 1624 N N . MET A 1 204 ? -23.483 7.475 15.576 1.00 96.69 204 MET A N 1
ATOM 1625 C CA . MET A 1 204 ? -22.908 8.717 15.049 1.00 96.69 204 MET A CA 1
ATOM 1626 C C . MET A 1 204 ? -23.950 9.627 14.395 1.00 96.69 204 MET A C 1
ATOM 1628 O O . MET A 1 204 ? -23.924 10.844 14.601 1.00 96.69 204 MET A O 1
ATOM 1632 N N . ARG A 1 205 ? -24.896 9.053 13.639 1.00 94.06 205 ARG A N 1
ATOM 1633 C CA . ARG A 1 205 ? -25.931 9.816 12.916 1.00 94.06 205 ARG A CA 1
ATOM 1634 C C . ARG A 1 205 ? -26.888 10.590 13.815 1.00 94.06 205 ARG A C 1
ATOM 1636 O O . ARG A 1 205 ? -27.576 11.480 13.320 1.00 94.06 205 ARG A O 1
ATOM 1643 N N . ALA A 1 206 ? -26.922 10.298 15.113 1.00 88.12 206 ALA A N 1
ATOM 1644 C CA . ALA A 1 206 ? -27.659 11.107 16.077 1.00 88.12 206 ALA A CA 1
ATOM 1645 C C . ALA A 1 206 ? -27.062 12.519 16.252 1.00 88.12 206 ALA A C 1
ATOM 1647 O O . ALA A 1 206 ? -27.786 13.441 16.626 1.00 88.12 206 ALA A O 1
ATOM 1648 N N . SER A 1 207 ? -25.765 12.695 15.962 1.00 85.88 207 SER A N 1
ATOM 1649 C CA . SER A 1 207 ? -25.010 13.906 16.321 1.00 85.88 207 SER A CA 1
ATOM 1650 C C . SER A 1 207 ? -24.156 14.484 15.185 1.00 85.88 207 SER A C 1
ATOM 1652 O O . SER A 1 207 ? -23.778 15.652 15.247 1.00 85.88 207 SER A O 1
ATOM 1654 N N . THR A 1 208 ? -23.815 13.698 14.159 1.00 92.56 208 THR A N 1
ATOM 1655 C CA . THR A 1 208 ? -22.932 14.116 13.056 1.00 92.56 208 THR A CA 1
ATOM 1656 C C . THR A 1 208 ? -23.114 13.229 11.812 1.00 92.56 208 THR A C 1
ATOM 1658 O O . THR A 1 208 ? -24.068 12.460 11.702 1.00 92.56 208 THR A O 1
ATOM 1661 N N . HIS A 1 209 ? -22.215 13.353 10.837 1.00 93.19 209 HIS A N 1
ATOM 1662 C CA . HIS A 1 209 ? -22.150 12.480 9.670 1.00 93.19 209 HIS A CA 1
ATOM 1663 C C . HIS A 1 209 ? -21.801 11.035 10.057 1.00 93.19 209 HIS A C 1
ATOM 1665 O O . HIS A 1 209 ? -21.039 10.804 10.987 1.00 93.19 209 HIS A O 1
ATOM 1671 N N . GLY A 1 210 ? -22.320 10.065 9.302 1.00 95.69 210 GLY A N 1
ATOM 1672 C CA . GLY A 1 210 ? -22.032 8.643 9.509 1.00 95.69 210 GLY A CA 1
ATOM 1673 C C . GLY A 1 210 ? -20.578 8.237 9.221 1.00 95.69 210 GLY A C 1
ATOM 1674 O O . GLY A 1 210 ? -19.807 9.001 8.629 1.00 95.69 210 GLY A O 1
ATOM 1675 N N . VAL A 1 211 ? -20.232 7.001 9.585 1.00 96.88 211 VAL A N 1
ATOM 1676 C CA . VAL A 1 211 ? -18.883 6.412 9.484 1.00 96.88 211 VAL A CA 1
ATOM 1677 C C . VAL A 1 211 ? -18.330 6.534 8.064 1.00 96.88 211 VAL A C 1
ATOM 1679 O O . VAL A 1 211 ? -17.246 7.084 7.863 1.00 96.88 211 VAL A O 1
ATOM 1682 N N . ASP A 1 212 ? -19.107 6.107 7.065 1.00 95.88 212 ASP A N 1
ATOM 1683 C CA . ASP A 1 212 ? -18.685 6.091 5.658 1.00 95.88 212 ASP A CA 1
ATOM 1684 C C . ASP A 1 212 ? -18.340 7.489 5.122 1.00 95.88 212 ASP A C 1
ATOM 1686 O O . ASP A 1 212 ? -17.487 7.631 4.244 1.00 95.88 212 ASP A O 1
ATOM 1690 N N . HIS A 1 213 ? -18.999 8.538 5.629 1.00 96.81 213 HIS A N 1
ATOM 1691 C CA . HIS A 1 213 ? -18.685 9.912 5.238 1.00 96.81 213 HIS A CA 1
ATOM 1692 C C . HIS A 1 213 ? -17.320 10.333 5.789 1.00 96.81 213 HIS A C 1
ATOM 1694 O O . HIS A 1 213 ? -16.487 10.831 5.034 1.00 96.81 213 HIS A O 1
ATOM 1700 N N . VAL A 1 214 ? -17.066 10.083 7.077 1.00 97.69 214 VAL A N 1
ATOM 1701 C CA . VAL A 1 214 ? -15.797 10.439 7.732 1.00 97.69 214 VAL A CA 1
ATOM 1702 C C . VAL A 1 214 ? -14.622 9.689 7.098 1.00 97.69 214 VAL A C 1
ATOM 1704 O O . VAL A 1 214 ? -13.606 10.303 6.761 1.00 97.69 214 VAL A O 1
ATOM 1707 N N . VAL A 1 215 ? -14.775 8.380 6.869 1.00 97.69 215 VAL A N 1
ATOM 1708 C CA . VAL A 1 215 ? -13.762 7.554 6.192 1.00 97.69 215 VAL A CA 1
ATOM 1709 C C . VAL A 1 215 ? -13.485 8.087 4.787 1.00 97.69 215 VAL A C 1
ATOM 1711 O O . VAL A 1 215 ? -12.324 8.282 4.418 1.00 97.69 215 VAL A O 1
ATOM 1714 N N . ARG A 1 216 ? -14.535 8.380 4.007 1.00 97.56 216 ARG A N 1
ATOM 1715 C CA . ARG A 1 216 ? -14.399 8.893 2.638 1.00 97.56 216 ARG A CA 1
ATOM 1716 C C . ARG A 1 216 ? -13.629 10.207 2.584 1.00 97.56 216 ARG A C 1
ATOM 1718 O O . ARG A 1 216 ? -12.714 10.320 1.771 1.00 97.56 216 ARG A O 1
ATOM 1725 N N . GLU A 1 217 ? -13.978 11.186 3.415 1.00 97.88 217 GLU A N 1
ATOM 1726 C CA . GLU A 1 217 ? -13.288 12.483 3.420 1.00 97.88 217 GLU A CA 1
ATOM 1727 C C . GLU A 1 217 ? -11.809 12.330 3.796 1.00 97.88 217 GLU A C 1
ATOM 1729 O O . GLU A 1 217 ? -10.935 12.936 3.170 1.00 97.88 217 GLU A O 1
ATOM 1734 N N . GLY A 1 218 ? -11.512 11.441 4.747 1.00 97.25 218 GLY A N 1
ATOM 1735 C CA . GLY A 1 218 ? -10.146 11.088 5.115 1.00 97.25 218 GLY A CA 1
ATOM 1736 C C . GLY A 1 218 ? -9.345 10.451 3.973 1.00 97.25 218 GLY A C 1
ATOM 1737 O O . GLY A 1 218 ? -8.230 10.887 3.675 1.00 97.25 218 GLY A O 1
ATOM 1738 N N . LEU A 1 219 ? -9.930 9.476 3.270 1.00 97.06 219 LEU A N 1
ATOM 1739 C CA . LEU A 1 219 ? -9.305 8.842 2.104 1.00 97.06 219 LEU A CA 1
ATOM 1740 C C . LEU A 1 219 ? -9.095 9.837 0.954 1.00 97.06 219 LEU A C 1
ATOM 1742 O O . LEU A 1 219 ? -8.041 9.828 0.317 1.00 97.06 219 LEU A O 1
ATOM 1746 N N . ILE A 1 220 ? -10.054 10.738 0.709 1.00 96.12 220 ILE A N 1
ATOM 1747 C CA . ILE A 1 220 ? -9.913 11.814 -0.283 1.00 96.12 220 ILE A CA 1
ATOM 1748 C C . ILE A 1 220 ? -8.752 12.741 0.090 1.00 96.12 220 ILE A C 1
ATOM 1750 O O . ILE A 1 220 ? -7.970 13.115 -0.786 1.00 96.12 220 ILE A O 1
ATOM 1754 N N . ALA A 1 221 ? -8.607 13.111 1.365 1.00 95.94 221 ALA A N 1
ATOM 1755 C CA . ALA A 1 221 ? -7.489 13.934 1.821 1.00 95.94 221 ALA A CA 1
ATOM 1756 C C . ALA A 1 221 ? -6.137 13.231 1.609 1.00 95.94 221 ALA A C 1
ATOM 1758 O O . ALA A 1 221 ? -5.195 13.850 1.107 1.00 95.94 221 ALA A O 1
ATOM 1759 N N . LEU A 1 222 ? -6.058 11.929 1.904 1.00 95.00 222 LEU A N 1
ATOM 1760 C CA . LEU A 1 222 ? -4.853 11.130 1.686 1.00 95.00 222 LEU A CA 1
ATOM 1761 C C . LEU A 1 222 ? -4.504 11.006 0.191 1.00 95.00 222 LEU A C 1
ATOM 1763 O O . LEU A 1 222 ? -3.356 11.223 -0.200 1.00 95.00 222 LEU A O 1
ATOM 1767 N N . LEU A 1 223 ? -5.500 10.765 -0.666 1.00 94.38 223 LEU A N 1
ATOM 1768 C CA . LEU A 1 223 ? -5.330 10.756 -2.124 1.00 94.38 223 LEU A CA 1
ATOM 1769 C C . LEU A 1 223 ? -4.884 12.121 -2.663 1.00 94.38 223 LEU A C 1
ATOM 1771 O O . LEU A 1 223 ? -4.021 12.193 -3.541 1.00 94.38 223 LEU A O 1
ATOM 1775 N N . ARG A 1 224 ? -5.432 13.222 -2.134 1.00 93.75 224 ARG A N 1
ATOM 1776 C CA . ARG A 1 224 ? -5.013 14.587 -2.495 1.00 93.75 224 ARG A CA 1
ATOM 1777 C C . ARG A 1 224 ? -3.557 14.846 -2.122 1.00 93.75 224 ARG A C 1
ATOM 1779 O O . ARG A 1 224 ? -2.825 15.381 -2.947 1.00 93.75 224 ARG A O 1
ATOM 1786 N N . ARG A 1 225 ? -3.119 14.423 -0.932 1.00 93.56 225 ARG A N 1
ATOM 1787 C CA . ARG A 1 225 ? -1.705 14.481 -0.528 1.00 93.56 225 ARG A CA 1
ATOM 1788 C C . ARG A 1 225 ? -0.822 13.727 -1.527 1.00 93.56 225 ARG A C 1
ATOM 1790 O O . ARG A 1 225 ? 0.133 14.292 -2.049 1.00 93.56 225 ARG A O 1
ATOM 1797 N N . MET A 1 226 ? -1.155 12.474 -1.833 1.00 92.94 226 MET A N 1
ATOM 1798 C CA . MET A 1 226 ? -0.343 11.640 -2.730 1.00 92.94 226 MET A CA 1
ATOM 1799 C C . MET A 1 226 ? -0.273 12.217 -4.148 1.00 92.94 226 MET A C 1
ATOM 1801 O O . MET A 1 226 ? 0.807 12.343 -4.721 1.00 92.94 226 MET A O 1
ATOM 1805 N N . THR A 1 227 ? -1.415 12.631 -4.702 1.00 91.69 227 THR A N 1
ATOM 1806 C CA . THR A 1 227 ? -1.473 13.254 -6.035 1.00 91.69 227 THR A CA 1
ATOM 1807 C C . THR A 1 227 ? -0.757 14.602 -6.085 1.00 91.69 227 THR A C 1
ATOM 1809 O O . THR A 1 227 ? -0.148 14.931 -7.105 1.00 91.69 227 TH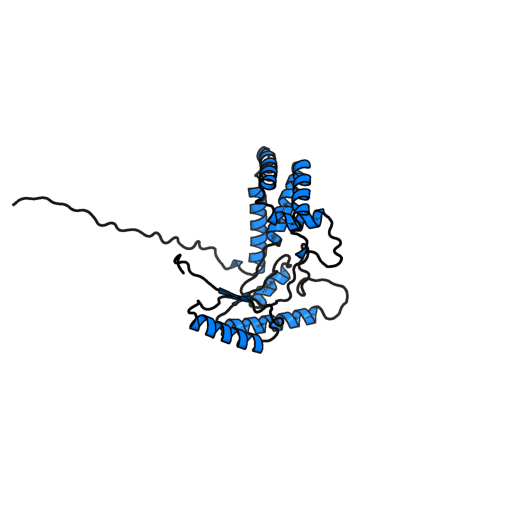R A O 1
ATOM 1812 N N . TRP A 1 228 ? -0.774 15.357 -4.982 1.00 91.62 228 TRP A N 1
ATOM 1813 C CA . TRP A 1 228 ? 0.010 16.577 -4.826 1.00 91.62 228 TRP A CA 1
ATOM 1814 C C . TRP A 1 228 ? 1.511 16.288 -4.909 1.00 91.62 228 TRP A C 1
ATOM 1816 O O . TRP A 1 228 ? 2.182 16.903 -5.740 1.00 91.62 228 TRP A O 1
ATOM 1826 N N . CYS A 1 229 ? 2.016 15.343 -4.107 1.00 91.75 229 CYS A N 1
ATOM 1827 C CA . CYS A 1 229 ? 3.434 14.970 -4.074 1.00 91.75 229 CYS A CA 1
ATOM 1828 C C . CYS A 1 229 ? 3.924 14.420 -5.419 1.00 91.75 229 CYS A C 1
ATOM 1830 O O . CYS A 1 229 ? 5.000 14.792 -5.869 1.00 91.75 229 CYS A O 1
ATOM 1832 N N . LEU A 1 230 ? 3.114 13.604 -6.098 1.00 90.38 230 LEU A N 1
ATOM 1833 C CA . LEU A 1 230 ? 3.449 13.028 -7.407 1.00 90.38 230 LEU A CA 1
ATOM 1834 C C . LEU A 1 230 ? 3.353 14.041 -8.569 1.00 90.38 230 LEU A C 1
ATOM 1836 O O . LEU A 1 230 ? 3.658 13.710 -9.714 1.00 90.38 230 LEU A O 1
ATOM 1840 N N . GLY A 1 231 ? 2.940 15.287 -8.308 1.00 86.81 231 GLY A N 1
ATOM 1841 C CA . GLY A 1 231 ? 2.872 16.340 -9.326 1.00 86.81 231 GLY A CA 1
ATOM 1842 C C . GLY A 1 231 ? 1.653 16.258 -10.253 1.00 86.81 231 GLY A C 1
ATOM 1843 O O . GLY A 1 231 ? 1.606 16.952 -11.272 1.00 86.81 231 GLY A O 1
ATOM 1844 N N . TYR A 1 232 ? 0.624 15.480 -9.897 1.00 78.62 232 TYR A N 1
ATOM 1845 C CA . TYR A 1 232 ? -0.600 15.308 -10.696 1.00 78.62 232 TYR A CA 1
ATOM 1846 C C . TYR A 1 232 ? -1.555 16.509 -10.669 1.00 78.62 232 TYR A C 1
ATOM 1848 O O . TYR A 1 232 ? -2.607 16.482 -11.301 1.00 78.62 232 TYR A O 1
ATOM 1856 N N . GLN A 1 233 ? -1.181 17.607 -10.018 1.00 65.81 233 GLN A N 1
ATOM 1857 C CA . GLN A 1 233 ? -1.980 18.837 -9.933 1.00 65.81 233 GLN A CA 1
ATOM 1858 C C . GLN A 1 233 ? -2.299 19.462 -11.304 1.00 65.81 233 GLN A C 1
ATOM 1860 O O . GLN A 1 233 ? -3.235 20.248 -11.424 1.00 65.81 233 GLN A O 1
ATOM 1865 N N . LYS A 1 234 ? -1.528 19.119 -12.348 1.00 48.69 234 LYS A N 1
ATOM 1866 C CA . LYS A 1 234 ? -1.761 19.570 -13.731 1.00 48.69 234 LYS A CA 1
ATOM 1867 C C . LYS A 1 234 ? -2.765 18.709 -14.502 1.00 48.69 234 LYS A C 1
ATOM 1869 O O . LYS A 1 234 ? -3.202 19.118 -15.578 1.00 48.69 234 LYS A O 1
ATOM 1874 N N . LEU A 1 235 ? -3.151 17.544 -13.980 1.00 48.69 235 LEU A N 1
ATOM 1875 C CA . LEU A 1 235 ? -4.221 16.740 -14.556 1.00 48.69 235 LEU A CA 1
ATOM 1876 C C . LEU A 1 235 ? -5.551 17.332 -14.095 1.00 48.69 235 LEU A C 1
ATOM 1878 O O . LEU A 1 235 ? -6.104 16.952 -13.066 1.00 48.69 235 LEU A O 1
ATOM 1882 N N . SER A 1 236 ? -6.080 18.292 -14.855 1.00 40.19 236 SER A N 1
ATOM 1883 C CA . SER A 1 236 ? -7.483 18.662 -14.701 1.00 40.19 236 SER A CA 1
ATOM 1884 C C . SER A 1 236 ? -8.308 17.387 -14.865 1.00 40.19 236 SER A C 1
ATOM 1886 O O . SER A 1 236 ? -8.265 16.779 -15.939 1.00 40.19 236 SER A O 1
ATOM 1888 N N . CYS A 1 237 ? -9.059 16.989 -13.840 1.00 39.75 237 CYS A N 1
ATOM 1889 C CA . CYS A 1 237 ? -10.127 16.009 -13.978 1.00 39.75 237 CYS A CA 1
ATOM 1890 C C . CYS A 1 237 ? -11.168 16.582 -14.949 1.00 39.75 237 CYS A C 1
ATOM 1892 O O . CYS A 1 237 ? -12.168 17.163 -14.536 1.00 39.75 237 CYS A O 1
ATOM 1894 N N . ARG A 1 238 ? -10.930 16.473 -16.259 1.00 32.44 238 ARG A N 1
ATOM 1895 C CA . ARG A 1 238 ? -12.015 16.524 -17.228 1.00 32.44 238 ARG A CA 1
ATOM 1896 C C . ARG A 1 238 ? -12.704 15.172 -17.098 1.00 32.44 238 ARG A C 1
ATOM 1898 O O . ARG A 1 238 ? -12.058 14.169 -17.405 1.00 32.44 238 ARG A O 1
ATOM 1905 N N . PRO A 1 239 ? -13.957 15.096 -16.619 1.00 36.69 239 PRO A N 1
ATOM 1906 C CA . PRO A 1 239 ? -14.705 13.861 -16.756 1.00 36.69 239 PRO A CA 1
ATOM 1907 C C . PRO A 1 239 ? -14.680 13.497 -18.240 1.00 36.69 239 PRO A C 1
ATOM 1909 O O . PRO A 1 239 ? -14.974 14.340 -19.092 1.00 36.69 239 PRO A O 1
ATOM 1912 N N . ALA A 1 240 ? -14.239 12.276 -18.550 1.00 33.94 240 ALA A N 1
ATOM 1913 C CA . ALA A 1 240 ? -14.331 11.746 -19.898 1.00 33.94 240 ALA A CA 1
ATOM 1914 C C . ALA A 1 240 ? -15.780 11.942 -20.348 1.00 33.94 240 ALA A C 1
ATOM 1916 O O . ALA A 1 240 ? -16.703 11.475 -19.679 1.00 33.94 240 ALA A O 1
ATOM 1917 N N . ALA A 1 241 ? -15.977 12.716 -21.416 1.00 29.72 241 ALA A N 1
ATOM 1918 C CA . ALA A 1 241 ? -17.296 12.954 -21.966 1.00 29.72 241 ALA A CA 1
ATOM 1919 C C . ALA A 1 241 ? -17.936 11.588 -22.227 1.00 29.72 241 ALA A C 1
ATOM 1921 O O . ALA A 1 241 ? -17.433 10.802 -23.031 1.00 29.72 241 ALA A O 1
ATOM 1922 N N . VAL A 1 242 ? -19.015 11.291 -21.503 1.00 33.34 242 VAL A N 1
ATOM 1923 C CA . VAL A 1 242 ? -19.876 10.156 -21.808 1.00 33.34 242 VAL A CA 1
ATOM 1924 C C . VAL A 1 242 ? -20.355 10.396 -23.232 1.00 33.34 242 VAL A C 1
ATOM 1926 O O . VAL A 1 242 ? -21.070 11.360 -23.493 1.00 33.34 242 VAL A O 1
ATOM 1929 N N . ALA A 1 243 ? -19.886 9.575 -24.168 1.00 29.73 243 ALA A N 1
ATOM 1930 C CA . ALA A 1 243 ? -20.360 9.611 -25.537 1.00 29.73 243 ALA A CA 1
ATOM 1931 C C . ALA A 1 243 ? -21.846 9.245 -25.516 1.00 29.73 243 ALA A C 1
ATOM 1933 O O . ALA A 1 243 ? -22.212 8.077 -25.385 1.00 29.73 243 ALA A O 1
ATOM 1934 N N . THR A 1 244 ? -22.709 10.255 -25.594 1.00 28.06 244 THR A N 1
ATOM 1935 C CA . THR A 1 244 ? -24.140 10.071 -25.794 1.00 28.06 244 THR A CA 1
ATOM 1936 C C . THR A 1 244 ? -24.319 9.455 -27.177 1.00 28.06 244 THR A C 1
ATOM 1938 O O . THR A 1 244 ? -24.214 10.138 -28.193 1.00 28.06 244 THR A O 1
ATOM 1941 N N . ILE A 1 245 ? -24.536 8.143 -27.225 1.00 31.56 245 ILE A N 1
ATOM 1942 C CA . ILE A 1 245 ? -24.953 7.451 -28.442 1.00 31.56 245 ILE A CA 1
ATOM 1943 C C . ILE A 1 245 ? -26.395 7.888 -28.707 1.00 31.56 245 ILE A C 1
ATOM 1945 O O . ILE A 1 245 ? -27.340 7.359 -28.125 1.00 31.56 245 ILE A O 1
ATOM 1949 N N . THR A 1 246 ? -26.575 8.888 -29.563 1.00 29.00 246 THR A N 1
ATOM 1950 C CA . THR A 1 246 ? -27.870 9.205 -30.161 1.00 29.00 246 THR A CA 1
ATOM 1951 C C . THR A 1 246 ? -28.196 8.125 -31.186 1.00 29.00 246 THR A C 1
ATOM 1953 O O . THR A 1 246 ? -27.704 8.128 -32.311 1.00 29.00 246 THR A O 1
ATOM 1956 N N . THR A 1 247 ? -29.037 7.169 -30.798 1.00 32.25 247 THR A N 1
ATOM 1957 C CA . THR A 1 247 ? -29.689 6.262 -31.743 1.00 32.25 247 THR A CA 1
ATOM 1958 C C . THR A 1 247 ? -30.711 7.052 -32.557 1.00 32.25 247 THR A C 1
ATOM 1960 O O . THR A 1 247 ? -31.77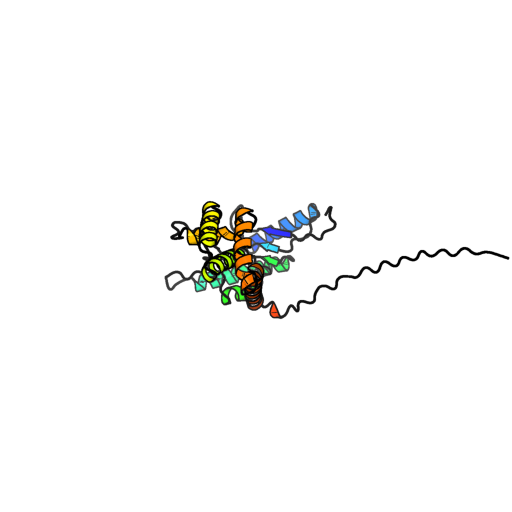8 7.400 -32.054 1.00 32.25 247 THR A O 1
ATOM 1963 N N . THR A 1 248 ? -30.410 7.338 -33.820 1.00 31.50 248 THR A N 1
ATOM 1964 C CA . THR A 1 248 ? -31.409 7.793 -34.790 1.00 31.50 248 THR A CA 1
ATOM 1965 C C . THR A 1 248 ? -32.238 6.596 -35.253 1.00 31.50 248 THR A C 1
ATOM 1967 O O . THR A 1 248 ? -31.858 5.855 -36.156 1.00 31.50 248 THR A O 1
ATOM 1970 N N . SER A 1 249 ? -33.405 6.393 -34.638 1.00 35.12 249 SER A N 1
ATOM 1971 C CA . SER A 1 249 ? -34.446 5.538 -35.209 1.00 35.12 249 SER A CA 1
ATOM 1972 C C . SER A 1 249 ? -35.195 6.327 -36.286 1.00 35.12 249 SER A C 1
ATOM 1974 O O . SER A 1 249 ? -36.025 7.176 -35.966 1.00 35.12 249 SER A O 1
ATOM 1976 N N . SER A 1 250 ? -34.929 6.055 -37.564 1.00 35.84 250 SER A N 1
ATOM 1977 C CA . SER A 1 250 ? -35.856 6.433 -38.637 1.00 35.84 250 SER A CA 1
ATOM 1978 C C . SER A 1 250 ? -36.686 5.210 -39.019 1.00 35.84 250 SER A C 1
ATOM 1980 O O . SER A 1 250 ? -36.271 4.343 -39.780 1.00 35.84 250 SER A O 1
ATOM 1982 N N . ALA A 1 251 ? -37.872 5.120 -38.428 1.00 38.38 251 ALA A N 1
ATOM 1983 C CA . ALA A 1 251 ? -38.937 4.256 -38.903 1.00 38.38 251 ALA A CA 1
ATOM 1984 C C . ALA A 1 251 ? -40.254 5.014 -38.737 1.00 38.38 251 ALA A C 1
ATOM 1986 O O . ALA A 1 251 ? -40.853 5.023 -37.667 1.00 38.38 251 ALA A O 1
ATOM 1987 N N . ALA A 1 252 ? -40.697 5.664 -39.809 1.00 36.22 252 ALA A N 1
ATOM 1988 C CA . ALA A 1 252 ? -42.077 6.094 -39.954 1.00 36.22 252 ALA A CA 1
ATOM 1989 C C . ALA A 1 252 ? -42.510 5.804 -41.392 1.00 36.22 252 ALA A C 1
ATOM 1991 O O . ALA A 1 252 ? -42.136 6.494 -42.336 1.00 36.22 252 ALA A O 1
ATOM 1992 N N . ARG A 1 253 ? -43.274 4.717 -41.533 1.00 36.88 253 ARG A N 1
ATOM 1993 C CA . ARG A 1 253 ? -44.174 4.486 -42.661 1.00 36.88 253 ARG A CA 1
ATOM 1994 C C . ARG A 1 253 ? -45.255 5.564 -42.636 1.00 36.88 253 ARG A C 1
ATOM 1996 O O . ARG A 1 253 ? -45.884 5.753 -41.599 1.00 36.88 253 ARG A O 1
ATOM 2003 N N . THR A 1 254 ? -45.584 6.115 -43.794 1.00 35.78 254 THR A N 1
ATOM 2004 C CA . THR A 1 254 ? -46.948 6.559 -44.088 1.00 35.78 254 THR A CA 1
ATOM 2005 C C . THR A 1 254 ? -47.385 5.955 -45.416 1.00 35.78 254 THR A C 1
ATOM 2007 O O . THR A 1 254 ? -46.782 6.167 -46.464 1.00 35.78 254 THR A O 1
ATOM 2010 N N . VAL A 1 255 ? -48.427 5.132 -45.320 1.00 41.03 255 VAL A N 1
ATOM 2011 C CA . VAL A 1 255 ? -49.272 4.660 -46.415 1.00 41.03 255 VAL A CA 1
ATOM 2012 C C . VAL A 1 255 ? -50.507 5.553 -46.425 1.00 41.03 255 VAL A C 1
ATOM 2014 O O . VAL A 1 255 ? -51.186 5.605 -45.409 1.00 41.03 255 VAL A O 1
ATOM 2017 N N . THR A 1 256 ? -50.786 6.183 -47.565 1.00 39.53 256 THR A N 1
ATOM 2018 C CA . THR A 1 256 ? -52.091 6.639 -48.104 1.00 39.53 256 THR A CA 1
ATOM 2019 C C . THR A 1 256 ? -51.755 7.170 -49.509 1.00 39.53 256 THR A C 1
ATOM 2021 O O . THR A 1 256 ? -50.829 7.962 -49.613 1.00 39.53 256 THR A O 1
ATOM 2024 N N . GLY A 1 257 ? -52.318 6.769 -50.647 1.00 35.91 257 GLY A N 1
ATOM 2025 C CA . GLY A 1 257 ? -53.662 6.290 -50.951 1.00 35.91 257 GLY A CA 1
ATOM 2026 C C . GLY A 1 257 ? -54.342 7.316 -51.875 1.00 35.91 257 GLY A C 1
ATOM 2027 O O . GLY A 1 257 ? -54.515 8.449 -51.448 1.00 35.91 257 GLY A O 1
ATOM 2028 N N . ALA A 1 258 ? -54.750 6.873 -53.074 1.00 38.22 258 ALA A N 1
ATOM 2029 C CA . ALA A 1 258 ? -55.631 7.520 -54.069 1.00 38.22 258 ALA A CA 1
ATOM 2030 C C . ALA A 1 258 ? -55.037 8.572 -55.039 1.00 38.22 258 ALA A C 1
ATOM 2032 O O . ALA A 1 258 ? -54.894 9.741 -54.694 1.00 38.22 258 ALA A O 1
ATOM 2033 N N . ALA A 1 259 ? -54.776 8.158 -56.286 1.00 35.97 259 ALA A N 1
ATOM 2034 C CA . ALA A 1 259 ? -55.601 8.406 -57.486 1.00 35.97 259 ALA A CA 1
ATOM 2035 C C . ALA A 1 259 ? -54.881 7.842 -58.723 1.00 35.97 259 ALA A C 1
ATOM 2037 O O . ALA A 1 259 ? -53.673 8.129 -58.874 1.00 35.97 259 ALA A O 1
#

Sequence (259 aa):
RRLGRHVELEIGAEQQSGDIAGAAELIAFLKAVTQFCRAERYPHPLFCVVQTGTLVREMRNVGLTEGRRNEEFDQKYAVDTMARNVRMLSDVAYINDVFVKEHNGDYLSDGSLATRTEWNIGGVNIAPEFGVFETRTILSLCQEFNCTHVRDELLRIFHDSGKWEKWLRHNSAATDVDKAMIAGHYCFADPEVIALRDELDHTMRASTHGVDHVVREGLIALLRRMTWCLGYQKLSCRPAAVATITTTSSAARTVTGAA

Radius of gyration: 25.01 Å; Cα contacts (8 Å, |Δi|>4): 314; chains: 1; bounding box: 83×36×81 Å

Solvent-accessible surface area (backbone atoms only — not comparable to full-atom values): 14945 Å² total; per-residue (Å²): 107,96,81,76,57,89,72,82,37,74,45,75,50,67,68,94,85,56,69,68,82,47,60,69,57,47,52,54,49,52,52,53,50,54,50,48,24,59,75,73,68,48,66,72,48,49,30,37,34,49,89,79,44,58,34,64,38,67,95,36,30,67,14,72,77,60,49,86,67,94,69,102,68,63,61,68,58,51,44,54,50,47,48,54,47,42,32,50,44,20,54,55,32,45,78,69,66,21,32,26,24,35,64,49,51,30,65,57,51,65,68,54,42,32,47,37,54,79,31,52,46,68,41,70,41,66,54,69,50,58,33,32,47,47,35,48,50,54,48,50,47,22,59,77,72,66,37,54,68,51,35,54,51,50,42,48,56,19,36,74,64,54,68,27,61,90,34,51,54,89,90,57,85,72,47,67,66,54,35,10,38,62,14,28,57,81,42,62,85,38,70,67,50,42,53,46,50,50,55,51,25,58,61,36,51,78,79,51,75,35,56,72,56,56,47,48,55,52,51,50,52,53,50,50,52,52,39,52,35,50,59,47,77,79,62,72,85,66,74,77,77,77,80,77,80,78,79,83,82,86,82,79,88,84,89,83,86,91,134

pLDDT: mean 84.59, std 20.1, range [28.06, 98.75]

Mean predicted aligned error: 9.18 Å

Nearest PDB structures (foldseek):
  6il9-assembly1_A  TM=6.070E-01  e=3.455E-05  Cohnella laeviribosi
  2hro-assembly1_A-2  TM=3.878E-01  e=3.872E-01  Staphylococcus carnosus
  5tnv-assembly1_A  TM=2.945E-01  e=2.155E-01  Mycolicibacterium smegmatis MC2 155
  5ucz-assembly1_B  TM=2.395E-01  e=3.481E-01  Helicobacter pylori 26695

Secondary structure (DSSP, 8-state):
-TT-----EEEE-BSSSSB--SHHHHHHHHHHHHHHHHHTTPPPEEEEE---S--EETTEE-STTT---S-SSSHHHHHHHHHHHHHHHHHHHHHTT-EEEES--TT--HHHHHHHHHTTEEEE---HHHHHHHHHHHHHHHHHTT-HHHHHHHHHHHHHT-TTGGGSPTT----HHHHHHHHGGGSTTSHHHHHHHHHHHHHHHTTS--HHHHHHHHHHHHHHHHHHHTTGGG-------------------------